Protein AF-A0A1Z8AA87-F1 (afdb_monomer)

Solvent-accessible surface area (backbone atoms only — not comparable to full-atom values): 10297 Å² total; per-residue (Å²): 115,79,70,54,50,63,34,43,52,52,37,34,76,66,75,47,87,74,78,89,83,77,76,71,64,59,76,40,44,60,65,60,52,25,52,56,54,52,72,72,50,79,94,68,73,66,47,66,42,79,14,58,30,70,43,20,52,38,43,55,57,37,44,67,75,42,58,75,90,31,51,39,39,3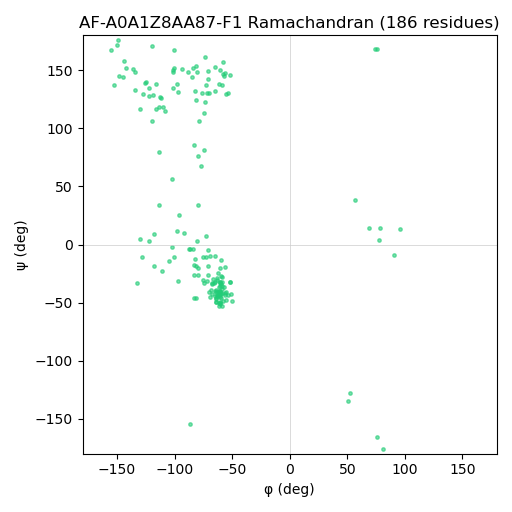5,36,26,36,40,10,43,33,31,18,30,62,39,43,71,55,45,70,77,73,56,95,80,64,21,50,28,53,63,67,25,49,77,49,94,38,68,88,48,86,97,55,55,43,34,14,34,16,26,48,39,38,56,77,78,37,45,79,73,39,68,57,73,77,59,19,10,60,68,36,34,36,67,25,13,30,47,66,39,51,78,84,23,51,48,74,45,85,32,32,61,96,51,39,57,70,35,68,65,54,40,52,42,48,43,42,25,68,74,72,75,30,70,72,133

Structure (mmCIF, N/CA/C/O backbone):
data_AF-A0A1Z8AA87-F1
#
_entry.id   AF-A0A1Z8AA87-F1
#
loop_
_atom_site.group_PDB
_atom_site.id
_atom_site.type_symbol
_atom_site.label_atom_id
_atom_site.label_alt_id
_atom_site.label_comp_id
_atom_site.label_asym_id
_atom_site.label_entity_id
_atom_site.label_seq_id
_atom_site.pdbx_PDB_ins_code
_atom_site.Cartn_x
_atom_site.Cartn_y
_atom_site.Cartn_z
_atom_site.occupancy
_atom_site.B_iso_or_equiv
_atom_site.auth_seq_id
_atom_site.auth_comp_id
_atom_site.auth_asym_id
_atom_site.auth_atom_id
_atom_site.pdbx_PDB_model_num
ATOM 1 N N . MET A 1 1 ? -7.150 11.762 -8.153 1.00 54.28 1 MET A N 1
ATOM 2 C CA . MET A 1 1 ? -8.559 11.389 -7.874 1.00 54.28 1 MET A CA 1
ATOM 3 C C . MET A 1 1 ? -9.239 10.287 -8.721 1.00 54.28 1 MET A C 1
ATOM 5 O O . MET A 1 1 ? -9.889 9.448 -8.108 1.00 54.28 1 MET A O 1
ATOM 9 N N . MET A 1 2 ? -9.217 10.243 -10.071 1.00 68.44 2 MET A N 1
ATOM 10 C CA . MET A 1 2 ? -10.068 9.276 -10.828 1.00 68.44 2 MET A CA 1
ATOM 11 C C . MET A 1 2 ? -9.689 7.790 -10.668 1.00 68.44 2 MET A C 1
ATOM 13 O O . MET A 1 2 ? -10.580 6.942 -10.668 1.00 68.44 2 MET A O 1
ATOM 17 N N . SER A 1 3 ? -8.403 7.468 -10.503 1.00 82.06 3 SER A N 1
ATOM 18 C CA . SER A 1 3 ? -7.899 6.085 -10.528 1.00 82.06 3 SER A CA 1
ATOM 19 C C . SER A 1 3 ? -8.485 5.200 -9.421 1.00 82.06 3 SER A C 1
ATOM 21 O O . SER A 1 3 ? -8.920 4.086 -9.689 1.00 82.06 3 SER A O 1
ATOM 23 N N . MET A 1 4 ? -8.580 5.705 -8.189 1.00 93.75 4 MET A N 1
ATOM 24 C CA . MET A 1 4 ? -9.015 4.922 -7.021 1.00 93.75 4 MET A CA 1
ATOM 25 C C . MET A 1 4 ? -10.541 4.824 -6.860 1.00 93.75 4 MET A C 1
ATOM 27 O O . MET A 1 4 ? -11.019 4.131 -5.963 1.00 93.75 4 MET A O 1
ATOM 31 N N . ARG A 1 5 ? -11.338 5.492 -7.710 1.00 94.56 5 ARG A N 1
ATOM 32 C CA . ARG A 1 5 ? -12.805 5.567 -7.547 1.00 94.56 5 ARG A CA 1
ATOM 33 C C . ARG A 1 5 ? -13.482 4.201 -7.588 1.00 94.56 5 ARG A C 1
ATOM 35 O O . ARG A 1 5 ? -14.364 3.934 -6.775 1.00 94.56 5 ARG A O 1
ATOM 42 N N . ARG A 1 6 ? -13.066 3.334 -8.517 1.00 96.00 6 ARG A N 1
ATOM 43 C CA . ARG A 1 6 ? -13.634 1.985 -8.644 1.00 96.00 6 ARG A CA 1
ATOM 44 C C . ARG A 1 6 ? -13.350 1.155 -7.395 1.00 96.00 6 ARG A C 1
ATOM 46 O O . ARG A 1 6 ? -14.279 0.584 -6.840 1.00 96.00 6 ARG A O 1
ATOM 53 N N . LEU A 1 7 ? -12.098 1.132 -6.943 1.00 97.38 7 LEU A N 1
ATOM 54 C CA . LEU A 1 7 ? -11.701 0.431 -5.723 1.00 97.38 7 LEU A CA 1
ATOM 55 C C . LEU A 1 7 ? -12.452 0.963 -4.496 1.00 97.38 7 LEU A C 1
ATOM 57 O O . LEU A 1 7 ? -13.008 0.174 -3.742 1.00 97.38 7 LEU A O 1
ATOM 61 N N . SER A 1 8 ? -12.542 2.288 -4.344 1.00 97.44 8 SER A N 1
ATOM 62 C CA . SER A 1 8 ? -13.279 2.932 -3.249 1.00 97.44 8 SER A CA 1
ATOM 63 C C . SER A 1 8 ? -14.745 2.490 -3.197 1.00 97.44 8 SER A C 1
ATOM 65 O O . SER A 1 8 ? -15.230 2.115 -2.134 1.00 97.44 8 SER A O 1
ATOM 67 N N . LYS A 1 9 ? -15.431 2.411 -4.346 1.00 97.62 9 LYS A N 1
ATOM 68 C CA . LYS A 1 9 ? -16.804 1.887 -4.404 1.00 97.62 9 LYS A CA 1
ATOM 69 C C . LYS A 1 9 ? -16.912 0.473 -3.812 1.00 97.62 9 LYS A C 1
ATOM 71 O O . LYS A 1 9 ? -17.779 0.232 -2.981 1.00 97.62 9 LYS A O 1
ATOM 76 N N . TYR A 1 10 ? -16.022 -0.444 -4.189 1.00 98.12 10 TYR A N 1
ATOM 77 C CA . TYR A 1 10 ? -16.055 -1.819 -3.673 1.00 98.12 10 TYR A CA 1
ATOM 78 C C . TYR A 1 10 ? -15.626 -1.930 -2.210 1.00 98.12 10 TYR A C 1
ATOM 80 O O . TYR A 1 10 ? -16.144 -2.769 -1.479 1.00 98.12 10 TYR A O 1
ATOM 88 N N . VAL A 1 11 ? -14.720 -1.065 -1.754 1.00 98.06 11 VAL A N 1
ATOM 89 C CA . VAL A 1 11 ? -14.387 -0.946 -0.329 1.00 98.06 11 VAL A CA 1
ATOM 90 C C . VAL A 1 11 ? -15.616 -0.500 0.472 1.00 98.06 11 VAL A C 1
ATOM 92 O O . VAL A 1 11 ? -15.883 -1.071 1.528 1.00 98.06 11 VAL A O 1
ATOM 95 N N . ALA A 1 12 ? -16.410 0.442 -0.050 1.00 98.25 12 ALA A N 1
ATOM 96 C CA . ALA A 1 12 ? -17.668 0.854 0.573 1.00 98.25 12 ALA A CA 1
ATOM 97 C C . ALA A 1 12 ? -18.703 -0.285 0.616 1.00 98.25 12 ALA A C 1
ATOM 99 O O . ALA A 1 12 ? -19.259 -0.57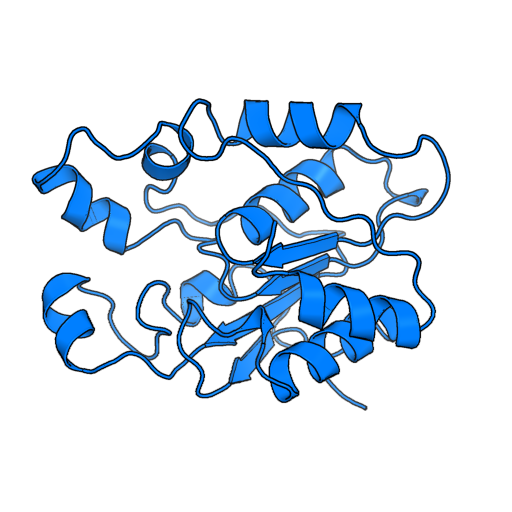6 1.672 1.00 98.25 12 ALA A O 1
ATOM 100 N N . GLU A 1 13 ? -18.902 -0.997 -0.499 1.00 97.94 13 GLU A N 1
ATOM 101 C CA . GLU A 1 13 ? -19.753 -2.202 -0.558 1.00 97.94 13 GLU A CA 1
ATOM 102 C C . GLU A 1 13 ? -19.258 -3.315 0.386 1.00 97.94 13 GLU A C 1
ATOM 104 O O . GLU A 1 13 ? -20.038 -4.124 0.885 1.00 97.94 13 GLU A O 1
ATOM 109 N N . GLY A 1 14 ? -17.956 -3.332 0.681 1.00 96.69 14 GLY A N 1
ATOM 110 C CA . GLY A 1 14 ? -17.328 -4.201 1.667 1.00 96.69 14 GLY A CA 1
ATOM 111 C C . GLY A 1 14 ? -17.642 -3.857 3.128 1.00 96.69 14 GLY A C 1
ATOM 112 O O . GLY A 1 14 ? -17.227 -4.619 3.999 1.00 96.69 14 GLY A O 1
ATOM 113 N N . GLY A 1 15 ? -18.365 -2.769 3.409 1.00 97.31 15 GLY A N 1
ATOM 114 C CA . GLY A 1 15 ? -18.750 -2.347 4.761 1.00 97.31 15 GLY A CA 1
ATOM 115 C C . GLY A 1 15 ? -17.821 -1.309 5.400 1.00 97.31 15 GLY A C 1
ATOM 116 O O . GLY A 1 15 ? -17.905 -1.080 6.604 1.00 97.31 15 GLY A O 1
ATOM 117 N N . PHE A 1 16 ? -16.935 -0.683 4.622 1.00 97.56 16 PHE A N 1
ATOM 118 C CA . PHE A 1 16 ? -16.069 0.404 5.089 1.00 97.56 16 PHE A CA 1
ATOM 119 C C . PHE A 1 16 ? -16.612 1.778 4.668 1.00 97.56 16 PHE A C 1
ATOM 121 O O . PHE A 1 16 ? -17.477 1.881 3.804 1.00 97.56 16 PHE A O 1
ATOM 128 N N . ASN A 1 17 ? -16.070 2.854 5.245 1.00 96.31 17 ASN A N 1
ATOM 129 C CA . ASN A 1 17 ? -16.378 4.234 4.853 1.00 96.31 17 ASN A CA 1
ATOM 130 C C . ASN A 1 17 ? -15.136 4.903 4.228 1.00 96.31 17 ASN A C 1
ATOM 132 O O . ASN A 1 17 ? -14.395 5.592 4.935 1.00 96.31 17 ASN A O 1
ATOM 136 N N . PRO A 1 18 ? -14.824 4.633 2.946 1.00 95.94 18 PRO A N 1
ATOM 137 C CA . PRO A 1 18 ? -13.587 5.096 2.332 1.00 95.94 18 PRO A CA 1
ATOM 138 C C . PRO A 1 18 ? -13.605 6.603 2.068 1.00 95.94 18 PRO A C 1
ATOM 140 O O . PRO A 1 18 ? -14.560 7.149 1.519 1.00 95.94 18 PRO A O 1
ATOM 143 N N . VAL A 1 19 ? -12.484 7.256 2.368 1.00 94.50 19 VAL A N 1
ATOM 144 C CA . VAL A 1 19 ? -12.206 8.644 1.981 1.00 94.50 19 VAL A CA 1
ATOM 145 C C . VAL A 1 19 ? -11.059 8.631 0.979 1.00 94.50 19 VAL A C 1
ATOM 147 O O . VAL A 1 19 ? -10.013 8.036 1.232 1.00 94.50 19 VAL A O 1
ATOM 150 N N . LEU A 1 20 ? -11.259 9.262 -0.178 1.00 94.56 20 LEU A N 1
ATOM 151 C CA . LEU A 1 20 ? -10.201 9.427 -1.171 1.00 94.56 20 LEU A CA 1
ATOM 152 C C . LEU A 1 20 ? -9.326 10.617 -0.783 1.00 94.56 20 LEU A C 1
ATOM 154 O O . LEU A 1 20 ? -9.829 11.729 -0.641 1.00 94.56 20 LEU A O 1
ATOM 158 N N . ILE A 1 21 ? -8.026 10.372 -0.649 1.00 91.12 21 ILE A N 1
ATOM 159 C CA . ILE A 1 21 ? -7.032 11.389 -0.314 1.00 91.12 21 ILE A CA 1
ATOM 160 C C . ILE A 1 21 ? -6.174 11.630 -1.553 1.00 91.12 21 ILE A C 1
ATOM 162 O O . ILE A 1 21 ? -5.516 10.711 -2.040 1.00 91.12 21 ILE A O 1
ATOM 166 N N . ASP A 1 22 ? -6.204 12.859 -2.061 1.00 87.31 22 ASP A N 1
ATOM 167 C CA . ASP A 1 22 ? -5.234 13.335 -3.046 1.00 87.31 22 ASP A CA 1
ATOM 168 C C . ASP A 1 22 ? -4.080 14.033 -2.315 1.00 87.31 22 ASP A C 1
ATOM 170 O O . ASP A 1 22 ? -4.257 14.590 -1.231 1.00 87.31 22 ASP A O 1
ATOM 174 N N . TYR A 1 23 ? -2.895 14.000 -2.915 1.00 82.75 23 TYR A N 1
ATOM 175 C CA . TYR A 1 23 ? -1.696 14.627 -2.374 1.00 82.75 23 TYR A CA 1
ATOM 176 C C . TYR A 1 23 ? -0.784 15.098 -3.525 1.00 82.75 23 TYR A C 1
ATOM 178 O O . TYR A 1 23 ? -0.737 14.438 -4.570 1.00 82.75 23 TYR A O 1
ATOM 186 N N . PRO A 1 24 ? -0.069 16.230 -3.377 1.00 78.44 24 PRO A N 1
ATOM 187 C CA . PRO A 1 24 ? 0.731 16.826 -4.448 1.00 78.44 24 PRO A CA 1
ATOM 188 C C . PRO A 1 24 ? 2.082 16.108 -4.601 1.00 78.44 24 PRO A C 1
ATOM 190 O O . PRO A 1 24 ? 3.132 16.595 -4.191 1.00 78.44 24 PRO A O 1
ATOM 193 N N . SER A 1 25 ? 2.068 14.920 -5.211 1.00 69.69 25 SER A N 1
ATOM 194 C CA . SER A 1 25 ? 3.239 14.031 -5.323 1.00 69.69 25 SER A CA 1
ATOM 195 C C . SER A 1 25 ? 4.452 14.617 -6.061 1.00 69.69 25 SER A C 1
ATOM 197 O O . SER A 1 25 ? 5.519 14.014 -6.034 1.00 69.69 25 SER A O 1
ATOM 199 N N . GLY A 1 26 ? 4.288 15.737 -6.771 1.00 65.81 26 GLY A N 1
ATOM 200 C CA . GLY A 1 26 ? 5.339 16.384 -7.562 1.00 65.81 26 GLY A CA 1
ATOM 201 C C . GLY A 1 26 ? 5.972 17.617 -6.916 1.00 65.81 26 GLY A C 1
ATOM 202 O O . GLY A 1 26 ? 6.871 18.192 -7.517 1.00 65.81 26 GLY A O 1
ATOM 203 N N . GLU A 1 27 ? 5.511 18.039 -5.736 1.00 68.19 27 GLU A N 1
ATOM 204 C CA . GLU A 1 27 ? 5.826 19.376 -5.202 1.00 68.19 27 GLU A CA 1
ATOM 205 C C . GLU A 1 27 ? 6.608 19.348 -3.885 1.00 68.19 27 GLU A C 1
ATOM 207 O O . GLU A 1 27 ? 7.232 20.342 -3.526 1.00 68.19 27 GLU A O 1
ATOM 212 N N . THR A 1 28 ? 6.603 18.225 -3.160 1.00 72.81 28 THR A N 1
ATOM 213 C CA . THR A 1 28 ? 7.227 18.129 -1.830 1.00 72.81 28 THR A CA 1
ATOM 214 C C . THR A 1 28 ? 7.775 16.726 -1.517 1.00 72.81 28 THR A C 1
ATOM 216 O O . THR A 1 28 ? 7.661 15.822 -2.346 1.00 72.81 28 THR A O 1
ATOM 219 N N . THR A 1 29 ? 8.430 16.562 -0.365 1.00 82.31 29 THR A N 1
ATOM 220 C CA . THR A 1 29 ? 9.078 15.322 0.107 1.00 82.31 29 THR A CA 1
ATOM 221 C C . THR A 1 29 ? 8.061 14.282 0.571 1.00 82.31 29 THR A C 1
ATOM 223 O O . THR A 1 29 ? 6.914 14.619 0.876 1.00 82.31 29 THR A O 1
ATOM 226 N N . ILE A 1 30 ? 8.455 13.007 0.667 1.00 82.06 30 ILE A N 1
ATOM 227 C CA . ILE A 1 30 ? 7.529 11.972 1.147 1.00 82.06 30 ILE A CA 1
ATOM 228 C C . ILE A 1 30 ? 7.140 12.222 2.615 1.00 82.06 30 ILE A C 1
ATOM 230 O O . ILE A 1 30 ? 6.000 11.950 2.993 1.00 82.06 30 ILE A O 1
ATOM 234 N N . GLU A 1 31 ? 8.046 12.784 3.416 1.00 85.50 31 GLU A N 1
ATOM 235 C CA . GLU A 1 31 ? 7.776 13.156 4.809 1.00 85.50 31 GLU A CA 1
ATOM 236 C C . GLU A 1 31 ? 6.663 14.209 4.910 1.00 85.50 31 GLU A C 1
ATOM 238 O O . GLU A 1 31 ? 5.643 13.981 5.558 1.00 85.50 31 GLU A O 1
ATOM 243 N N . LEU A 1 32 ? 6.789 15.320 4.179 1.00 87.38 32 LEU A N 1
ATOM 244 C CA . LEU A 1 32 ? 5.798 16.400 4.203 1.00 87.38 32 LEU A CA 1
ATOM 245 C C . LEU A 1 32 ? 4.444 15.958 3.631 1.00 87.38 32 LEU A C 1
ATOM 247 O O . LEU A 1 32 ? 3.391 16.395 4.100 1.00 87.38 32 LEU A O 1
ATOM 251 N N . LEU A 1 33 ? 4.446 15.057 2.642 1.00 90.38 33 LEU A N 1
ATOM 252 C CA . LEU A 1 33 ? 3.217 14.423 2.164 1.00 90.38 33 LEU A CA 1
ATOM 253 C C . LEU A 1 33 ? 2.551 13.592 3.271 1.00 90.38 33 LEU A C 1
ATOM 255 O O . LEU A 1 33 ? 1.335 13.683 3.446 1.00 90.38 33 LEU A O 1
ATOM 259 N N . ALA A 1 34 ? 3.319 12.799 4.023 1.00 92.25 34 ALA A N 1
ATOM 260 C CA . ALA A 1 34 ? 2.791 11.985 5.115 1.00 92.25 34 ALA A CA 1
ATOM 261 C C . ALA A 1 34 ? 2.227 12.855 6.249 1.00 92.25 34 ALA A C 1
ATOM 263 O O . ALA A 1 34 ? 1.109 12.605 6.702 1.00 92.25 34 ALA A O 1
ATOM 264 N N . GLU A 1 35 ? 2.933 13.915 6.648 1.00 92.88 35 GLU A N 1
ATOM 265 C CA . GLU A 1 35 ? 2.456 14.882 7.643 1.00 92.88 35 GLU A CA 1
ATOM 266 C C . GLU A 1 35 ? 1.163 15.575 7.203 1.00 92.88 35 GLU A C 1
ATOM 268 O O . GLU A 1 35 ? 0.198 15.655 7.971 1.00 92.88 35 GLU A O 1
ATOM 273 N N . GLY A 1 36 ? 1.111 16.020 5.944 1.00 92.81 36 GLY A N 1
ATOM 274 C CA . GLY A 1 36 ? -0.076 16.632 5.357 1.00 92.81 36 GLY A CA 1
ATOM 275 C C . GLY A 1 36 ? -1.282 15.696 5.415 1.00 92.81 36 GLY A C 1
ATOM 276 O O . GLY A 1 36 ? -2.340 16.084 5.915 1.00 92.81 36 GLY A O 1
ATOM 277 N N . ILE A 1 37 ? -1.106 14.438 4.996 1.00 93.69 37 ILE A N 1
ATOM 278 C CA . ILE A 1 37 ? -2.151 13.408 5.075 1.00 93.69 37 ILE A CA 1
ATOM 279 C C . ILE A 1 37 ? -2.572 13.183 6.531 1.00 93.69 37 ILE A C 1
ATOM 281 O O . ILE A 1 37 ? -3.766 13.208 6.832 1.00 93.69 37 ILE A O 1
ATOM 285 N N . PHE A 1 38 ? -1.610 12.994 7.436 1.00 95.06 38 PHE A N 1
ATOM 286 C CA . PHE A 1 38 ? -1.856 12.726 8.851 1.00 95.06 38 PHE A CA 1
ATOM 287 C C . PHE A 1 38 ? -2.663 13.843 9.524 1.00 95.06 38 PHE A C 1
ATOM 289 O O . PHE A 1 38 ? -3.597 13.567 10.283 1.00 95.06 38 PHE A O 1
ATOM 296 N N . SER A 1 39 ? -2.351 15.104 9.212 1.00 93.38 39 SER A N 1
ATOM 297 C CA . SER A 1 39 ? -3.023 16.272 9.789 1.00 93.38 39 SER A CA 1
ATOM 298 C C . SER A 1 39 ? -4.532 16.295 9.502 1.00 93.38 39 SER A C 1
ATOM 300 O O . SER A 1 39 ? -5.317 16.688 10.373 1.00 93.38 39 SER A O 1
ATOM 302 N N . GLY A 1 40 ? -4.933 15.798 8.325 1.00 92.12 40 GLY A N 1
ATOM 303 C CA . GLY A 1 40 ? -6.316 15.735 7.853 1.00 92.12 40 GLY A CA 1
ATOM 304 C C . GLY A 1 40 ? -7.092 14.485 8.277 1.00 92.12 40 GLY A C 1
ATOM 305 O O . GLY A 1 40 ? -8.283 14.382 7.978 1.00 92.12 40 GLY A O 1
ATOM 306 N N . LEU A 1 41 ? -6.463 13.526 8.967 1.00 93.94 41 LEU A N 1
ATOM 307 C CA . LEU A 1 41 ? -7.146 12.302 9.385 1.00 93.94 41 LEU A CA 1
ATOM 308 C C . LEU A 1 41 ? -8.171 12.560 10.504 1.00 93.94 41 LEU A C 1
ATOM 310 O O . LEU A 1 41 ? -7.951 13.408 11.380 1.00 93.94 41 LEU A O 1
ATOM 314 N N . PRO A 1 42 ? -9.258 11.762 10.562 1.00 92.81 42 PRO A N 1
ATOM 315 C CA . PRO A 1 42 ? -10.162 11.758 11.706 1.00 92.81 42 PRO A CA 1
ATOM 316 C C . PRO A 1 42 ? -9.397 11.569 13.021 1.00 92.81 42 PRO A C 1
ATOM 318 O O . PRO A 1 42 ? -8.408 10.834 13.078 1.00 92.81 42 PRO A O 1
ATOM 321 N N . LYS A 1 43 ? -9.857 12.197 14.109 1.00 91.25 43 LYS A N 1
ATOM 322 C CA . LYS A 1 43 ? -9.191 12.108 15.425 1.00 91.25 43 LYS A CA 1
ATOM 323 C C . LYS A 1 43 ? -9.527 10.833 16.209 1.00 91.25 43 LYS A C 1
ATOM 325 O O . LYS A 1 43 ? -8.774 10.465 17.104 1.00 91.25 43 LYS A O 1
ATOM 330 N N . GLY A 1 44 ? -10.616 10.145 15.860 1.00 91.94 44 GLY A N 1
ATOM 331 C CA . GLY A 1 44 ? -11.083 8.927 16.529 1.00 91.94 44 GLY A CA 1
ATOM 332 C C . GLY A 1 44 ? -11.148 7.706 15.612 1.00 91.94 44 GLY A C 1
ATOM 333 O O . GLY A 1 44 ? -10.995 7.813 14.395 1.00 91.94 44 GLY A O 1
ATOM 334 N N . GLY A 1 45 ? -11.377 6.540 16.217 1.00 94.25 45 GLY A N 1
ATOM 335 C CA . GLY A 1 45 ? -11.550 5.270 15.509 1.00 94.25 45 GLY A CA 1
ATOM 336 C C . GLY A 1 45 ? -10.255 4.656 14.969 1.00 94.25 45 GLY A C 1
ATOM 337 O O . GLY A 1 45 ? -9.192 5.291 14.950 1.00 94.25 45 GLY A O 1
ATOM 338 N N . LYS A 1 46 ? -10.379 3.395 14.544 1.00 96.44 46 LYS A N 1
ATOM 339 C CA . LYS A 1 46 ? -9.329 2.620 13.877 1.00 96.44 46 LYS A CA 1
ATOM 340 C C . LYS A 1 46 ? -9.307 2.976 12.390 1.00 96.44 46 LYS A C 1
ATOM 342 O O . LYS A 1 46 ? -10.362 3.020 11.761 1.00 96.44 46 LYS A O 1
ATOM 347 N N . LEU A 1 47 ? -8.127 3.255 11.840 1.00 97.81 47 LEU A N 1
ATOM 348 C CA . LEU A 1 47 ? -7.966 3.718 10.461 1.00 97.81 47 LEU A CA 1
ATOM 349 C C . LEU A 1 47 ? -7.269 2.665 9.607 1.00 97.81 47 LEU A C 1
ATOM 351 O O . LEU A 1 47 ? -6.183 2.205 9.946 1.00 97.81 47 LEU A O 1
ATOM 355 N N . HIS A 1 48 ? -7.900 2.310 8.492 1.00 98.38 48 HIS A N 1
ATOM 356 C CA . HIS A 1 48 ? -7.340 1.421 7.480 1.00 98.38 48 HIS A CA 1
ATOM 357 C C . HIS A 1 48 ? -6.831 2.241 6.296 1.00 98.38 48 HIS A C 1
ATOM 359 O O . HIS A 1 48 ? -7.416 3.273 5.964 1.00 98.38 48 HIS A O 1
ATOM 365 N N . PHE A 1 49 ? -5.788 1.756 5.631 1.00 98.25 49 PHE A N 1
ATOM 366 C CA . PHE A 1 49 ? -5.185 2.435 4.493 1.00 98.25 49 PHE A CA 1
ATOM 367 C C . PHE A 1 49 ? -5.109 1.516 3.284 1.00 98.25 49 PHE A C 1
ATOM 369 O O . PHE A 1 49 ? -4.770 0.341 3.395 1.00 98.25 49 PHE A O 1
ATOM 376 N N . VAL A 1 50 ? -5.399 2.074 2.114 1.00 98.44 50 VAL A N 1
ATOM 377 C CA . VAL A 1 50 ? -5.198 1.412 0.827 1.00 98.44 50 VAL A CA 1
ATOM 378 C C . VAL A 1 50 ? -4.443 2.378 -0.066 1.00 98.44 50 VAL A C 1
ATOM 380 O O . VAL A 1 50 ? -4.944 3.461 -0.369 1.00 98.44 50 VAL A O 1
ATOM 383 N N . GLY A 1 51 ? -3.235 2.000 -0.468 1.00 96.75 51 GLY A N 1
ATOM 384 C CA . GLY A 1 51 ? -2.335 2.866 -1.217 1.00 96.75 51 GLY A CA 1
ATOM 385 C C . GLY A 1 51 ? -1.840 2.202 -2.493 1.00 96.75 51 GLY A C 1
ATOM 386 O O . GLY A 1 51 ? -1.332 1.085 -2.456 1.00 96.75 51 GLY A O 1
ATOM 387 N N . HIS A 1 52 ? -1.958 2.904 -3.621 1.00 95.75 52 HIS A N 1
ATOM 388 C CA . HIS A 1 52 ? -1.344 2.505 -4.891 1.00 95.75 52 HIS A CA 1
ATOM 389 C C . HIS A 1 52 ? -0.025 3.249 -5.095 1.00 95.75 52 HIS A C 1
ATOM 391 O O . HIS A 1 52 ? 0.041 4.453 -4.837 1.00 95.75 52 HIS A O 1
ATOM 397 N N . SER A 1 53 ? 1.008 2.554 -5.582 1.00 91.69 53 SER A N 1
ATOM 398 C CA . SER A 1 53 ? 2.312 3.153 -5.891 1.00 91.69 53 SER A CA 1
ATOM 399 C C . SER A 1 53 ? 2.870 3.940 -4.689 1.00 91.69 53 SER A C 1
ATOM 401 O O . SER A 1 53 ? 2.897 3.411 -3.576 1.00 91.69 53 SER A O 1
ATOM 403 N N . LEU A 1 54 ? 3.260 5.210 -4.865 1.00 90.25 54 LEU A N 1
ATOM 404 C CA . LEU A 1 54 ? 3.716 6.096 -3.781 1.00 90.25 54 LEU A CA 1
ATOM 405 C C . LEU A 1 54 ? 2.734 6.169 -2.594 1.00 90.25 54 LEU A C 1
ATOM 407 O O . LEU A 1 54 ? 3.162 6.266 -1.447 1.00 90.25 54 LEU A O 1
ATOM 411 N N . GLY A 1 55 ? 1.426 6.060 -2.838 1.00 92.44 55 GLY A N 1
ATOM 412 C CA . GLY A 1 55 ? 0.415 6.056 -1.778 1.00 92.44 55 GLY A CA 1
ATOM 413 C C . GLY A 1 55 ? 0.554 4.860 -0.834 1.00 92.44 55 GLY A C 1
ATOM 414 O O . GLY A 1 55 ? 0.235 4.962 0.348 1.00 92.44 55 GLY A O 1
ATOM 415 N N . GLY A 1 56 ? 1.072 3.732 -1.330 1.00 94.44 56 GLY A N 1
ATOM 416 C CA . GLY A 1 56 ? 1.399 2.573 -0.504 1.00 94.44 56 GLY A CA 1
ATOM 417 C C . GLY A 1 56 ? 2.565 2.857 0.442 1.00 94.44 56 GLY A C 1
ATOM 418 O O . GLY A 1 56 ? 2.471 2.533 1.624 1.00 94.44 56 GLY A O 1
ATOM 419 N N . VAL A 1 57 ? 3.617 3.530 -0.029 1.00 92.00 57 VAL A N 1
ATOM 420 C CA . VAL A 1 57 ? 4.752 3.949 0.817 1.00 92.00 57 VAL A CA 1
ATOM 421 C C . VAL A 1 57 ? 4.289 4.949 1.883 1.00 92.00 57 VAL A C 1
ATOM 423 O O . VAL A 1 57 ? 4.561 4.774 3.070 1.00 92.00 57 VAL A O 1
ATOM 426 N N . LEU A 1 58 ? 3.497 5.948 1.476 1.00 93.25 58 LEU A N 1
ATOM 427 C CA . LEU A 1 58 ? 2.908 6.941 2.380 1.00 93.25 58 LEU A CA 1
ATOM 428 C C . LEU A 1 58 ? 2.028 6.301 3.459 1.00 93.25 58 LEU A C 1
ATOM 430 O O . LEU A 1 58 ? 2.064 6.730 4.609 1.00 93.25 58 LEU A O 1
ATOM 434 N N . SER A 1 59 ? 1.266 5.256 3.119 1.00 95.75 59 SER A N 1
ATOM 435 C CA . SER A 1 59 ? 0.352 4.614 4.070 1.00 95.75 59 SER A CA 1
ATOM 436 C C . SER A 1 59 ? 1.056 4.028 5.295 1.00 95.75 59 SER A C 1
ATOM 438 O O . SER A 1 59 ? 0.528 4.124 6.401 1.00 95.75 59 SER A O 1
ATOM 440 N N . VAL A 1 60 ? 2.265 3.483 5.123 1.00 95.00 60 VAL A N 1
ATOM 441 C CA . VAL A 1 60 ? 3.066 2.940 6.228 1.00 95.00 60 VAL A CA 1
ATOM 442 C C . VAL A 1 60 ? 3.558 4.066 7.135 1.00 95.00 60 VAL A C 1
ATOM 444 O O . VAL A 1 60 ? 3.410 3.970 8.353 1.00 95.00 60 VAL A O 1
ATOM 447 N N . ARG A 1 61 ? 4.073 5.160 6.558 1.00 93.31 61 ARG A N 1
ATOM 448 C CA . ARG A 1 61 ? 4.535 6.332 7.324 1.00 93.31 61 ARG A CA 1
ATOM 449 C C . ARG A 1 61 ? 3.401 6.947 8.136 1.00 93.31 61 ARG A C 1
ATOM 451 O O . ARG A 1 61 ? 3.509 7.075 9.352 1.00 93.31 61 ARG A O 1
ATOM 458 N N . VAL A 1 62 ? 2.268 7.206 7.489 1.00 95.56 62 VAL A N 1
ATOM 459 C CA . VAL A 1 62 ? 1.075 7.760 8.142 1.00 95.56 62 VAL A CA 1
ATOM 460 C C . VAL A 1 62 ? 0.557 6.831 9.245 1.00 95.56 62 VAL A C 1
ATOM 462 O O . VAL A 1 62 ? 0.188 7.298 10.322 1.00 95.56 62 VAL A O 1
ATOM 465 N N . ALA A 1 63 ? 0.554 5.513 9.025 1.00 96.25 63 ALA A N 1
ATOM 466 C CA . ALA A 1 63 ? 0.129 4.560 10.045 1.00 96.25 63 ALA A CA 1
ATOM 467 C C . ALA A 1 63 ? 1.052 4.565 11.275 1.00 96.25 63 ALA A C 1
ATOM 469 O O . ALA A 1 63 ? 0.553 4.520 12.399 1.00 96.25 63 ALA A O 1
ATOM 470 N N . LYS A 1 64 ? 2.373 4.682 11.093 1.00 94.81 64 LYS A N 1
ATOM 471 C CA . LYS A 1 64 ? 3.336 4.780 12.205 1.00 94.81 64 LYS A CA 1
ATOM 472 C C . LYS A 1 64 ? 3.137 6.036 13.058 1.00 94.81 64 LYS A C 1
ATOM 474 O O . LYS A 1 64 ? 3.356 5.979 14.264 1.00 94.81 64 LYS A O 1
ATOM 479 N N . MET A 1 65 ? 2.653 7.131 12.473 1.00 94.75 65 MET A N 1
ATOM 480 C CA . MET A 1 65 ? 2.317 8.357 13.212 1.00 94.75 65 MET A CA 1
ATOM 481 C C . MET A 1 65 ? 1.062 8.207 14.092 1.00 94.75 65 MET A C 1
ATOM 483 O O . MET A 1 65 ? 0.841 9.005 15.004 1.00 94.75 65 MET A O 1
ATOM 487 N N . LEU A 1 66 ? 0.214 7.201 13.841 1.00 95.69 66 LEU A N 1
ATOM 488 C CA . LEU A 1 66 ? -0.953 6.921 14.679 1.00 95.69 66 LEU A CA 1
ATOM 489 C C . LEU A 1 66 ? -0.559 6.137 15.942 1.00 95.69 66 LEU A C 1
ATOM 491 O O . LEU A 1 66 ? 0.314 5.26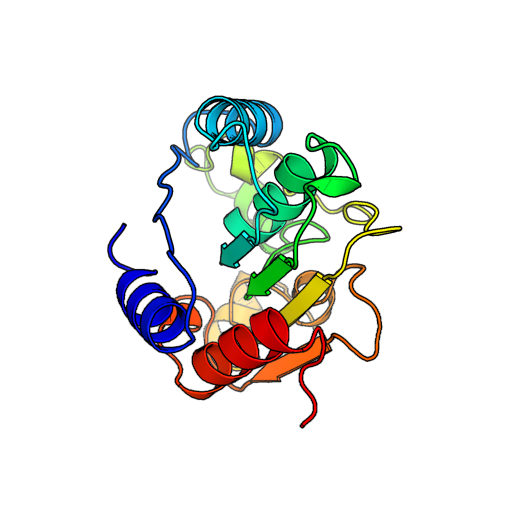9 15.868 1.00 95.69 66 LEU A O 1
ATOM 495 N N . PRO A 1 67 ? -1.267 6.342 17.071 1.00 95.31 67 PRO A N 1
ATOM 496 C CA . PRO A 1 67 ? -1.198 5.433 18.214 1.00 95.31 67 PRO A CA 1
ATOM 497 C C . PRO A 1 67 ? -1.585 4.005 17.812 1.00 95.31 67 PRO A C 1
ATOM 499 O O . PRO A 1 67 ? -2.524 3.831 17.032 1.00 95.31 67 PRO A O 1
ATOM 502 N N . ASP A 1 68 ? -0.950 2.990 18.404 1.00 95.38 68 ASP A N 1
ATOM 503 C CA . ASP A 1 68 ? -1.172 1.569 18.075 1.00 95.38 68 ASP A CA 1
ATOM 504 C C . ASP A 1 68 ? -2.655 1.171 18.095 1.00 95.38 68 ASP A C 1
ATOM 506 O O . ASP A 1 68 ? -3.149 0.535 17.165 1.00 95.38 68 ASP A O 1
ATOM 510 N N . ALA A 1 69 ? -3.408 1.639 19.096 1.00 95.94 69 ALA A N 1
ATOM 511 C CA . ALA A 1 69 ? -4.844 1.373 19.228 1.00 95.94 69 ALA A CA 1
ATOM 512 C C . ALA A 1 69 ? -5.689 1.884 18.040 1.00 95.94 69 ALA A C 1
ATOM 514 O O . ALA A 1 69 ? -6.816 1.432 17.833 1.00 95.94 69 ALA A O 1
ATOM 515 N N . ARG A 1 70 ? -5.159 2.830 17.255 1.00 96.50 70 ARG A N 1
ATOM 516 C CA . ARG A 1 70 ? -5.812 3.408 16.073 1.00 96.50 70 ARG A CA 1
ATOM 517 C C . ARG A 1 70 ? -5.319 2.818 14.754 1.00 96.50 70 ARG A C 1
ATOM 519 O O . ARG A 1 70 ? -5.946 3.079 13.726 1.00 96.50 70 ARG A O 1
ATOM 526 N N . ARG A 1 71 ? -4.240 2.032 14.752 1.00 96.88 71 ARG A N 1
ATOM 527 C CA . ARG A 1 71 ? -3.689 1.428 13.533 1.00 96.88 71 ARG A CA 1
ATOM 528 C C . ARG A 1 71 ? -4.577 0.279 13.068 1.00 96.88 71 ARG A C 1
ATOM 530 O O . ARG A 1 71 ? -4.730 -0.726 13.757 1.00 96.88 71 ARG A O 1
ATOM 537 N N . GLY A 1 72 ? -5.220 0.464 11.921 1.00 97.75 72 GLY A N 1
ATOM 538 C CA . GLY A 1 72 ? -5.948 -0.569 11.192 1.00 97.75 72 GLY A CA 1
ATOM 539 C C . GLY A 1 72 ? -5.046 -1.355 10.253 1.00 97.75 72 GLY A C 1
ATOM 540 O O . GLY A 1 72 ? -3.840 -1.462 10.455 1.00 97.75 72 GLY A O 1
ATOM 541 N N . ARG A 1 73 ? -5.675 -1.906 9.218 1.00 98.44 73 ARG A N 1
ATOM 542 C CA . ARG A 1 73 ? -5.008 -2.695 8.179 1.00 98.44 73 ARG A CA 1
ATOM 543 C C . ARG A 1 73 ? -4.504 -1.811 7.055 1.00 98.44 73 ARG A C 1
ATOM 545 O O . ARG A 1 73 ? -5.149 -0.815 6.726 1.00 98.44 73 ARG A O 1
ATOM 552 N N . ILE A 1 74 ? -3.403 -2.215 6.444 1.00 98.62 74 ILE A N 1
ATOM 553 C CA . ILE A 1 74 ? -2.777 -1.522 5.324 1.00 98.62 74 ILE A CA 1
ATOM 554 C C . ILE A 1 74 ? -2.763 -2.462 4.122 1.00 98.62 74 ILE A C 1
ATOM 556 O O . ILE A 1 74 ? -2.289 -3.587 4.226 1.00 98.62 74 ILE A O 1
ATOM 560 N N . VAL A 1 75 ? -3.253 -1.999 2.974 1.00 98.75 75 VAL A N 1
ATOM 561 C CA . VAL A 1 75 ? -3.102 -2.699 1.695 1.00 98.75 75 VAL A CA 1
ATOM 562 C C . VAL A 1 75 ? -2.266 -1.846 0.753 1.00 98.75 75 VAL A C 1
ATOM 564 O O . VAL A 1 75 ? -2.670 -0.750 0.360 1.00 98.75 75 VAL A O 1
ATOM 567 N N . GLN A 1 76 ? -1.103 -2.362 0.374 1.00 98.50 76 GLN A N 1
ATOM 568 C CA . GLN A 1 76 ? -0.229 -1.757 -0.622 1.00 98.50 76 GLN A CA 1
ATOM 569 C C . GLN A 1 76 ? -0.453 -2.412 -1.986 1.00 98.50 76 GLN A C 1
ATOM 571 O O . GLN A 1 76 ? -0.446 -3.635 -2.106 1.00 98.50 76 GLN A O 1
ATOM 576 N N . ILE A 1 77 ? -0.636 -1.601 -3.027 1.00 98.38 77 ILE A N 1
ATOM 577 C CA . ILE A 1 77 ? -0.870 -2.054 -4.402 1.00 98.38 77 ILE A CA 1
ATOM 578 C C . ILE A 1 77 ? 0.257 -1.507 -5.278 1.00 98.38 77 ILE A C 1
ATOM 580 O O . ILE A 1 77 ? 0.289 -0.310 -5.567 1.00 98.38 77 ILE A O 1
ATOM 584 N N . GLY A 1 78 ? 1.191 -2.368 -5.686 1.00 95.44 78 GLY A N 1
ATOM 585 C CA . GLY A 1 78 ? 2.338 -1.985 -6.519 1.00 95.44 78 GLY A CA 1
ATOM 586 C C . GLY A 1 78 ? 3.191 -0.873 -5.898 1.00 95.44 78 GLY A C 1
ATOM 587 O O . GLY A 1 78 ? 3.593 0.050 -6.599 1.00 95.44 78 GLY A O 1
ATOM 588 N N . ALA A 1 79 ? 3.388 -0.884 -4.577 1.00 94.38 79 ALA A N 1
ATOM 589 C CA . ALA A 1 79 ? 4.154 0.153 -3.886 1.00 94.38 79 ALA A CA 1
ATOM 590 C C . ALA A 1 79 ? 5.665 -0.048 -4.102 1.00 94.38 79 ALA A C 1
ATOM 592 O O . ALA A 1 79 ? 6.144 -1.152 -3.877 1.00 94.38 79 ALA A O 1
ATOM 593 N N . PRO A 1 80 ? 6.442 0.975 -4.496 1.00 91.81 80 PRO A N 1
ATOM 594 C CA . PRO A 1 80 ? 7.892 0.852 -4.650 1.00 91.81 80 PRO A CA 1
ATOM 595 C C . PRO A 1 80 ? 8.589 0.884 -3.277 1.00 91.81 80 PRO A C 1
ATOM 597 O O . PRO A 1 80 ? 9.237 1.868 -2.925 1.00 91.81 80 PRO A O 1
ATOM 600 N N . ASN A 1 81 ? 8.392 -0.151 -2.450 1.00 90.50 81 ASN A N 1
ATOM 601 C CA . ASN A 1 81 ? 8.833 -0.134 -1.054 1.00 90.50 81 ASN A CA 1
ATOM 602 C C . ASN A 1 81 ? 10.352 -0.122 -0.907 1.00 90.50 81 ASN A C 1
ATOM 604 O O . ASN A 1 81 ? 10.838 0.428 0.069 1.00 90.50 81 ASN A O 1
ATOM 608 N N . PHE A 1 82 ? 11.102 -0.704 -1.840 1.00 86.75 82 PHE A N 1
ATOM 609 C CA . PHE A 1 82 ? 12.570 -0.701 -1.809 1.00 86.75 82 PHE A CA 1
ATOM 610 C C . PHE A 1 82 ? 13.169 0.421 -2.656 1.00 86.75 82 PHE A C 1
ATOM 612 O O . PHE A 1 82 ? 14.299 0.322 -3.129 1.00 86.75 82 PHE A O 1
ATOM 619 N N . GLY A 1 83 ? 12.399 1.490 -2.851 1.00 71.56 83 GLY A N 1
ATOM 620 C CA . GLY A 1 83 ? 12.671 2.505 -3.850 1.00 71.56 83 GLY A CA 1
ATOM 621 C C . GLY A 1 83 ? 12.202 2.070 -5.236 1.00 71.56 83 GLY A C 1
ATOM 622 O O . GLY A 1 83 ? 11.551 1.039 -5.432 1.00 71.56 83 GLY A O 1
ATOM 623 N N . SER A 1 84 ? 12.507 2.918 -6.205 1.00 64.69 84 SER A N 1
ATOM 624 C CA . SER A 1 84 ? 12.151 2.759 -7.603 1.00 64.69 84 SER A CA 1
ATOM 625 C C . SER A 1 84 ? 13.407 2.420 -8.393 1.00 64.69 84 SER A C 1
ATOM 627 O O . SER A 1 84 ? 14.303 3.252 -8.548 1.00 64.69 84 SER A O 1
ATOM 629 N N . GLU A 1 85 ? 13.457 1.215 -8.957 1.00 60.62 85 GLU A N 1
ATOM 630 C CA . GLU A 1 85 ? 14.498 0.829 -9.913 1.00 60.62 85 GLU A CA 1
ATOM 631 C C . GLU A 1 85 ? 14.492 1.775 -11.135 1.00 60.62 85 GLU A C 1
ATOM 633 O O . GLU A 1 85 ? 15.533 2.080 -11.716 1.00 60.62 85 GLU A O 1
ATOM 638 N N . ILE A 1 86 ? 13.322 2.346 -11.461 1.00 54.78 86 ILE A N 1
ATOM 639 C CA . ILE A 1 86 ? 13.160 3.387 -12.482 1.00 54.78 86 ILE A CA 1
ATOM 640 C C . ILE A 1 86 ? 13.807 4.709 -12.061 1.00 54.78 86 ILE A C 1
ATOM 642 O O . ILE A 1 86 ? 14.421 5.362 -12.903 1.00 54.78 86 ILE A O 1
ATOM 646 N N . ALA A 1 87 ? 13.717 5.120 -10.792 1.00 56.38 87 ALA A N 1
ATOM 647 C CA . ALA A 1 87 ? 14.339 6.366 -10.332 1.00 56.38 87 ALA A CA 1
ATOM 648 C C . ALA A 1 87 ? 15.865 6.335 -10.521 1.00 56.38 87 ALA A C 1
ATOM 650 O O . ALA A 1 87 ? 16.454 7.351 -10.887 1.00 56.38 87 ALA A O 1
ATOM 651 N N . GLN A 1 88 ? 16.482 5.153 -10.402 1.00 51.66 88 GLN A N 1
ATOM 652 C CA . GLN A 1 88 ? 17.90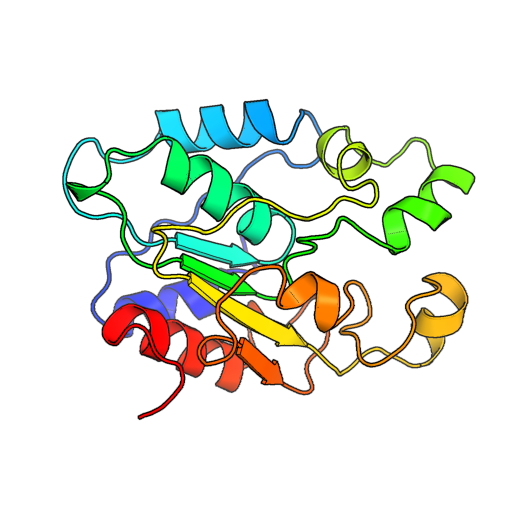6 4.946 -10.677 1.00 51.66 88 GLN A CA 1
ATOM 653 C C . GLN A 1 88 ? 18.299 5.269 -12.131 1.00 51.66 88 GLN A C 1
ATOM 655 O O . GLN A 1 88 ? 19.401 5.757 -12.372 1.00 51.66 88 GLN A O 1
ATOM 660 N N . ARG A 1 89 ? 17.407 5.034 -13.107 1.00 49.53 89 ARG A N 1
ATOM 661 C CA . ARG A 1 89 ? 17.672 5.288 -14.537 1.00 49.53 89 ARG A CA 1
ATOM 662 C C . ARG A 1 89 ? 17.134 6.626 -15.040 1.00 49.53 89 ARG A C 1
ATOM 664 O O . ARG A 1 89 ? 17.749 7.229 -15.915 1.00 49.53 89 ARG A O 1
ATOM 671 N N . VAL A 1 90 ? 16.026 7.125 -14.492 1.00 48.84 90 VAL A N 1
ATOM 672 C CA . VAL A 1 90 ? 15.443 8.415 -14.907 1.00 48.84 90 VAL A CA 1
ATOM 673 C C . VAL A 1 90 ? 16.179 9.607 -14.281 1.00 48.84 90 VAL A C 1
ATOM 675 O O . VAL A 1 90 ? 16.184 10.683 -14.874 1.00 48.84 90 VAL A O 1
ATOM 678 N N . ALA A 1 91 ? 16.924 9.413 -13.184 1.00 47.50 91 ALA A N 1
ATOM 679 C CA . ALA A 1 91 ? 17.881 10.408 -12.683 1.00 47.50 91 ALA A CA 1
ATOM 680 C C . ALA A 1 91 ? 18.947 10.815 -13.728 1.00 47.50 91 ALA A C 1
ATOM 682 O O . ALA A 1 91 ? 19.553 11.876 -13.609 1.00 47.50 91 ALA A O 1
ATOM 683 N N . ILE A 1 92 ? 19.150 10.002 -14.773 1.00 39.25 92 ILE A N 1
ATOM 684 C CA . ILE A 1 92 ? 20.071 10.285 -15.881 1.00 39.25 92 ILE A CA 1
ATOM 685 C C . ILE A 1 92 ? 19.415 11.194 -16.947 1.00 39.25 92 ILE A C 1
ATOM 687 O O . ILE A 1 92 ? 20.131 11.811 -17.732 1.00 39.25 92 ILE A O 1
ATOM 691 N N . PHE A 1 93 ? 18.078 11.329 -16.976 1.00 33.69 93 PHE A N 1
ATOM 692 C CA . PHE A 1 93 ? 17.364 11.927 -18.115 1.00 33.69 93 PHE A CA 1
ATOM 693 C C . PHE A 1 93 ? 16.370 13.060 -17.832 1.00 33.69 93 PHE A C 1
ATOM 695 O O . PHE A 1 93 ? 15.980 13.692 -18.811 1.00 33.69 93 PHE A O 1
ATOM 702 N N . ASP A 1 94 ? 15.963 13.389 -16.594 1.00 36.88 94 ASP A N 1
ATOM 703 C CA . ASP A 1 94 ? 14.989 14.487 -16.457 1.00 36.88 94 ASP A CA 1
ATOM 704 C C . ASP A 1 94 ? 14.985 15.291 -15.143 1.00 36.88 94 ASP A C 1
ATOM 706 O O . ASP A 1 94 ? 14.994 14.743 -14.042 1.00 36.88 94 ASP A O 1
ATOM 710 N N . LYS A 1 95 ? 14.868 16.623 -15.281 1.00 41.16 95 LYS A N 1
ATOM 711 C CA . LYS A 1 95 ? 14.601 17.595 -14.197 1.00 41.16 95 LYS A CA 1
ATOM 712 C C . LYS A 1 95 ? 13.105 17.658 -13.819 1.00 41.16 95 LYS A C 1
ATOM 714 O O . LYS A 1 95 ? 12.730 18.472 -12.981 1.00 41.16 95 LYS A O 1
ATOM 719 N N . LEU A 1 96 ? 12.252 16.827 -14.433 1.00 46.25 96 LEU A N 1
ATOM 720 C CA . LEU A 1 96 ? 10.798 16.749 -14.198 1.00 46.25 96 LEU A CA 1
ATOM 721 C C . LEU A 1 96 ? 10.371 15.824 -13.039 1.00 46.25 96 LEU A C 1
ATOM 723 O O . LEU A 1 96 ? 9.180 15.725 -12.737 1.00 46.25 96 LEU A O 1
ATOM 727 N N . ILE A 1 97 ? 11.305 15.119 -12.401 1.00 53.34 97 ILE A N 1
ATOM 728 C CA . ILE A 1 97 ? 11.012 14.238 -11.266 1.00 53.34 97 ILE A CA 1
ATOM 729 C C . ILE A 1 97 ? 10.849 15.099 -10.009 1.00 53.34 97 ILE A C 1
ATOM 731 O O . ILE A 1 97 ? 11.823 15.617 -9.469 1.00 53.34 97 ILE A O 1
ATOM 735 N N . GLY A 1 98 ? 9.606 15.266 -9.553 1.00 56.25 98 GLY A N 1
ATOM 736 C CA . GLY A 1 98 ? 9.309 15.974 -8.307 1.00 56.25 98 GLY A CA 1
ATOM 737 C C . GLY A 1 98 ? 10.012 15.352 -7.084 1.00 56.25 98 GLY A C 1
ATOM 738 O O . GLY A 1 98 ? 10.342 14.162 -7.103 1.00 56.25 98 GLY A O 1
ATOM 739 N N . PRO A 1 99 ? 10.228 16.124 -6.005 1.00 59.31 99 PRO A N 1
ATOM 740 C CA . PRO A 1 99 ? 11.090 15.755 -4.876 1.00 59.31 99 PRO A CA 1
ATOM 741 C C . PRO A 1 99 ? 10.740 14.415 -4.209 1.00 59.31 99 PRO A C 1
ATOM 743 O O . PRO A 1 99 ? 11.643 13.623 -3.957 1.00 59.31 99 PRO A O 1
ATOM 746 N N . ALA A 1 100 ? 9.459 14.077 -4.016 1.00 58.62 100 ALA A N 1
ATOM 747 C CA . ALA A 1 100 ? 9.071 12.772 -3.464 1.00 58.62 100 ALA A CA 1
ATOM 748 C C . ALA A 1 100 ? 9.518 11.580 -4.326 1.00 58.62 100 ALA A C 1
ATOM 750 O O . ALA A 1 100 ? 9.804 10.505 -3.807 1.00 58.62 100 ALA A O 1
ATOM 751 N N . LEU A 1 101 ? 9.566 11.747 -5.648 1.00 63.91 101 LEU A N 1
ATOM 752 C CA . LEU A 1 101 ? 9.975 10.684 -6.561 1.00 63.91 101 LEU A CA 1
ATOM 753 C C . LEU A 1 101 ? 11.511 10.557 -6.611 1.00 63.91 101 LEU A C 1
ATOM 755 O O . LEU A 1 101 ? 12.018 9.460 -6.834 1.00 63.91 101 LEU A O 1
ATOM 759 N N . ALA A 1 102 ? 12.237 11.647 -6.330 1.00 60.88 102 ALA A N 1
ATOM 760 C CA . ALA A 1 102 ? 13.691 11.646 -6.152 1.00 60.88 102 ALA A CA 1
ATOM 761 C C . ALA A 1 102 ? 14.131 10.955 -4.846 1.00 60.88 102 ALA A C 1
ATOM 763 O O . ALA A 1 102 ? 15.226 10.406 -4.787 1.00 60.88 102 ALA A O 1
ATOM 764 N N . GLU A 1 103 ? 13.272 10.923 -3.823 1.00 63.41 103 GLU A N 1
ATOM 765 C CA . GLU A 1 103 ? 13.516 10.196 -2.566 1.00 63.41 103 GLU A CA 1
ATOM 766 C C . GLU A 1 103 ? 13.341 8.675 -2.687 1.00 63.41 103 GLU A C 1
ATOM 768 O O . GLU A 1 103 ? 13.751 7.940 -1.792 1.00 63.41 103 GLU A O 1
ATOM 773 N N . LEU A 1 104 ? 12.797 8.169 -3.800 1.00 64.81 104 LEU A N 1
ATOM 774 C CA . LEU A 1 104 ? 12.665 6.729 -4.061 1.00 64.81 104 LEU A CA 1
ATOM 775 C C . LEU A 1 104 ? 13.975 6.094 -4.557 1.00 64.81 104 LEU A C 1
ATOM 777 O O . LEU A 1 104 ? 13.951 5.169 -5.371 1.00 64.81 104 LEU A O 1
ATOM 781 N N . VAL A 1 105 ? 15.124 6.575 -4.085 1.00 68.44 105 VAL A N 1
ATOM 782 C CA . VAL A 1 105 ? 16.404 5.879 -4.273 1.00 68.44 105 VAL A CA 1
ATOM 783 C C . V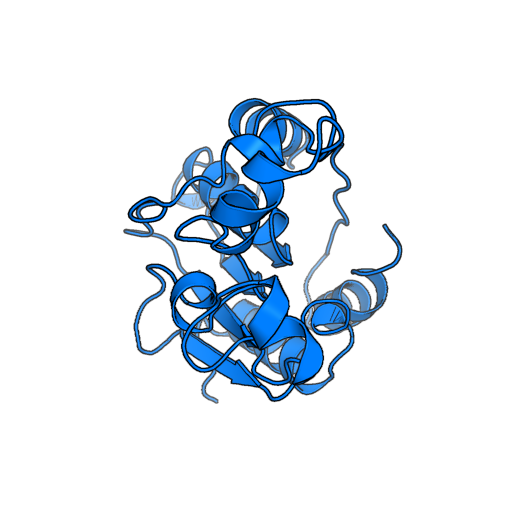AL A 1 105 ? 16.349 4.496 -3.613 1.00 68.44 105 VAL A C 1
ATOM 785 O O . VAL A 1 105 ? 15.625 4.333 -2.635 1.00 68.44 105 VAL A O 1
ATOM 788 N N . PRO A 1 106 ? 17.081 3.483 -4.106 1.00 70.88 106 PRO A N 1
ATOM 789 C CA . PRO A 1 106 ? 17.038 2.157 -3.500 1.00 70.88 106 PRO A CA 1
ATOM 790 C C . PRO A 1 106 ? 17.366 2.166 -2.003 1.00 70.88 106 PRO A C 1
ATOM 792 O O . PRO A 1 106 ? 18.379 2.727 -1.585 1.00 70.88 106 PRO A O 1
ATOM 795 N N . HIS A 1 107 ? 16.511 1.531 -1.202 1.00 75.88 107 HIS A N 1
ATOM 796 C CA . HIS A 1 107 ? 16.653 1.424 0.253 1.00 75.88 107 HIS A CA 1
ATOM 797 C C . HIS A 1 107 ? 16.019 0.121 0.772 1.00 75.88 107 HIS A C 1
ATOM 799 O O . HIS A 1 107 ? 15.325 -0.583 0.044 1.00 75.88 107 HIS A O 1
ATOM 805 N N . SER A 1 108 ? 16.217 -0.210 2.051 1.00 78.50 108 SER A N 1
ATOM 806 C CA . SER A 1 108 ? 15.735 -1.461 2.678 1.00 78.50 108 SER A CA 1
ATOM 807 C C . SER A 1 108 ? 14.221 -1.526 2.932 1.00 78.50 108 SER A C 1
ATOM 809 O O . SER A 1 108 ? 13.732 -2.430 3.608 1.00 78.50 108 SER A O 1
ATOM 811 N N . GLY A 1 109 ? 13.467 -0.544 2.451 1.00 78.44 109 GLY A N 1
ATOM 812 C CA . GLY A 1 109 ? 12.071 -0.351 2.822 1.00 78.44 109 GLY A CA 1
ATOM 813 C C . GLY A 1 109 ? 11.859 0.205 4.220 1.00 78.44 109 GLY A C 1
ATOM 814 O O . GLY A 1 109 ? 12.775 0.304 5.035 1.00 78.44 109 GLY A O 1
ATOM 815 N N . GLU A 1 110 ? 10.618 0.600 4.468 1.00 83.44 110 GLU A N 1
ATOM 816 C CA . GLU A 1 110 ? 10.139 0.938 5.801 1.00 83.44 110 GLU A CA 1
ATOM 817 C C . GLU A 1 110 ? 10.015 -0.333 6.650 1.00 83.44 110 GLU A C 1
ATOM 819 O O . GLU A 1 110 ? 9.581 -1.379 6.157 1.00 83.44 110 GLU A O 1
ATOM 824 N N . ASP A 1 111 ? 10.345 -0.240 7.939 1.00 86.06 111 ASP A N 1
ATOM 825 C CA . ASP A 1 111 ? 9.992 -1.292 8.896 1.00 86.06 111 ASP A CA 1
ATOM 826 C C . ASP A 1 111 ? 8.460 -1.432 8.969 1.00 86.06 111 ASP A C 1
ATOM 828 O O . ASP A 1 111 ? 7.744 -0.430 8.977 1.00 86.06 111 ASP A O 1
ATOM 832 N N . THR A 1 112 ? 7.949 -2.657 9.010 1.00 90.12 112 THR A N 1
ATOM 833 C CA . THR A 1 112 ? 6.509 -2.943 9.101 1.00 90.12 112 THR A CA 1
ATOM 834 C C . THR A 1 112 ? 6.133 -3.697 10.375 1.00 90.12 112 THR A C 1
ATOM 836 O O . THR A 1 112 ? 4.984 -4.117 10.523 1.00 90.12 112 THR A O 1
ATOM 839 N N . VAL A 1 113 ? 7.065 -3.840 11.326 1.00 88.88 113 VAL A N 1
ATOM 840 C CA . VAL A 1 113 ? 6.804 -4.461 12.628 1.00 88.88 113 VAL A CA 1
ATOM 841 C C . VAL A 1 113 ? 5.610 -3.790 13.316 1.00 88.88 113 VAL A C 1
ATOM 843 O O . VAL A 1 113 ? 5.513 -2.567 13.417 1.00 88.88 113 VAL A O 1
ATOM 846 N N . GLY A 1 114 ? 4.672 -4.617 13.782 1.00 89.00 114 GLY A N 1
ATOM 847 C CA . GLY A 1 114 ? 3.451 -4.165 14.452 1.00 89.00 114 GLY A CA 1
ATOM 848 C C . GLY A 1 114 ? 2.352 -3.637 13.521 1.00 89.00 114 GLY A C 1
ATOM 849 O O . GLY A 1 114 ? 1.324 -3.178 14.021 1.00 89.00 114 GLY A O 1
ATOM 850 N N . LEU A 1 115 ? 2.525 -3.698 12.195 1.00 95.75 115 LEU A N 1
ATOM 851 C CA . LEU A 1 115 ? 1.496 -3.325 11.220 1.00 95.75 115 LEU A CA 1
ATOM 852 C C . LEU A 1 115 ? 0.812 -4.567 10.631 1.00 95.75 115 LEU A C 1
ATOM 854 O O . LEU A 1 115 ? 1.469 -5.512 10.202 1.00 95.75 115 LEU A O 1
ATOM 858 N N . ASP A 1 116 ? -0.521 -4.539 10.555 1.00 97.31 116 ASP A N 1
ATOM 859 C CA . ASP A 1 116 ? -1.310 -5.534 9.816 1.00 97.31 116 ASP A CA 1
ATOM 860 C C . ASP A 1 116 ? -1.342 -5.128 8.333 1.00 97.31 116 ASP A C 1
ATOM 862 O O . ASP A 1 116 ? -2.206 -4.360 7.894 1.00 97.31 116 ASP A O 1
ATOM 866 N N . ILE A 1 117 ? -0.314 -5.547 7.590 1.00 98.19 117 ILE A N 1
ATOM 867 C CA . ILE A 1 117 ? -0.048 -5.116 6.215 1.00 98.19 117 ILE A CA 1
ATOM 868 C C . ILE A 1 117 ? -0.146 -6.273 5.220 1.00 98.19 117 ILE A C 1
ATOM 870 O O . ILE A 1 117 ? 0.351 -7.373 5.472 1.00 98.19 117 ILE A O 1
ATOM 874 N N . GLY A 1 118 ? -0.770 -5.995 4.077 1.00 98.44 118 GLY A N 1
ATOM 875 C CA . GLY A 1 118 ? -0.839 -6.869 2.915 1.00 98.44 118 GLY A CA 1
ATOM 876 C C . GLY A 1 118 ? -0.332 -6.160 1.667 1.00 98.44 118 GLY A C 1
ATOM 877 O O . GLY A 1 118 ? -0.629 -4.984 1.447 1.00 98.44 118 GLY A O 1
ATOM 878 N N . ALA A 1 119 ? 0.421 -6.877 0.837 1.00 98.50 119 ALA A N 1
ATOM 879 C CA . ALA A 1 119 ? 1.032 -6.329 -0.367 1.00 98.50 119 ALA A CA 1
ATOM 880 C C . ALA A 1 119 ? 0.608 -7.089 -1.632 1.00 98.50 119 ALA A C 1
ATOM 882 O O . ALA A 1 119 ? 0.726 -8.313 -1.723 1.00 98.50 119 ALA A O 1
ATOM 883 N N . ILE A 1 120 ? 0.134 -6.338 -2.626 1.00 98.69 120 ILE A N 1
ATOM 884 C CA . ILE A 1 120 ? -0.343 -6.836 -3.916 1.00 98.69 120 ILE A CA 1
ATOM 885 C C . ILE A 1 120 ? 0.599 -6.345 -5.018 1.00 98.69 120 ILE A C 1
ATOM 887 O O . ILE A 1 120 ? 0.701 -5.142 -5.265 1.00 98.69 120 ILE A O 1
ATOM 891 N N . ALA A 1 121 ? 1.244 -7.275 -5.718 1.00 97.75 121 ALA A N 1
ATOM 892 C CA . ALA A 1 121 ? 2.142 -6.995 -6.836 1.00 97.75 121 ALA A CA 1
ATOM 893 C C . ALA A 1 121 ? 1.475 -7.232 -8.203 1.00 97.75 121 ALA A C 1
ATOM 895 O O . ALA A 1 121 ? 0.594 -8.084 -8.347 1.00 97.75 121 ALA A O 1
ATOM 896 N N . GLY A 1 122 ? 1.903 -6.491 -9.225 1.00 96.31 122 GLY A N 1
ATOM 897 C CA . GLY A 1 122 ? 1.538 -6.748 -10.619 1.00 96.31 122 GLY A CA 1
ATOM 898 C C . GLY A 1 122 ? 2.662 -7.473 -11.365 1.00 96.31 122 GLY A C 1
ATOM 899 O O . GLY A 1 122 ? 3.833 -7.329 -11.019 1.00 96.31 122 GLY A O 1
ATOM 900 N N . THR A 1 123 ? 2.314 -8.258 -12.386 1.00 94.94 123 THR A N 1
ATOM 901 C CA . THR A 1 123 ? 3.286 -9.045 -13.174 1.00 94.94 123 THR A CA 1
ATOM 902 C C . THR A 1 123 ? 3.155 -8.891 -14.690 1.00 94.94 123 THR A C 1
ATOM 904 O O . THR A 1 123 ? 3.848 -9.581 -15.434 1.00 94.94 123 THR A O 1
ATOM 907 N N . ALA A 1 124 ? 2.276 -8.006 -15.177 1.00 90.88 124 ALA A N 1
ATOM 908 C CA . ALA A 1 124 ? 2.033 -7.829 -16.613 1.00 90.88 124 ALA A CA 1
ATOM 909 C C . ALA A 1 124 ? 2.736 -6.587 -17.183 1.00 90.88 124 ALA A C 1
ATOM 911 O O . ALA A 1 124 ? 2.098 -5.702 -17.759 1.00 90.88 124 ALA A O 1
ATOM 912 N N . ALA A 1 125 ? 4.056 -6.514 -17.018 1.00 82.19 125 ALA A N 1
ATOM 913 C CA 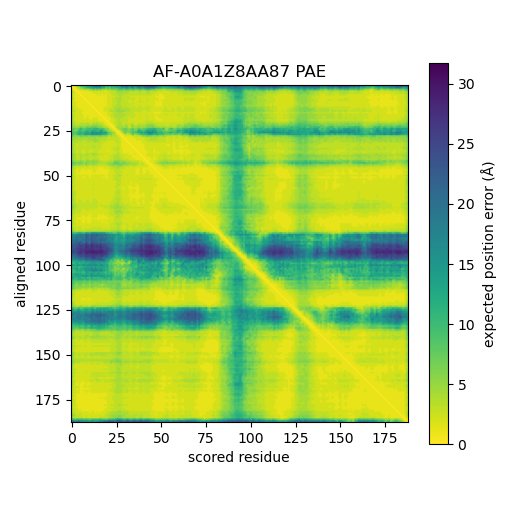. ALA A 1 125 ? 4.874 -5.553 -17.746 1.00 82.19 125 ALA A CA 1
ATOM 914 C C . ALA A 1 125 ? 4.732 -5.746 -19.262 1.00 82.19 125 ALA A C 1
ATOM 916 O O . ALA A 1 125 ? 4.787 -6.869 -19.766 1.00 82.19 125 ALA A O 1
ATOM 917 N N . ILE A 1 126 ? 4.608 -4.648 -20.012 1.00 73.44 126 ILE A N 1
ATOM 918 C CA . ILE A 1 126 ? 4.756 -4.719 -21.470 1.00 73.44 126 ILE A CA 1
ATOM 919 C C . ILE A 1 126 ? 6.241 -4.992 -21.759 1.00 73.44 126 ILE A C 1
ATOM 921 O O . ILE A 1 126 ? 7.077 -4.251 -21.237 1.00 73.44 126 ILE A O 1
ATOM 925 N N . PRO A 1 127 ? 6.599 -5.987 -22.597 1.00 66.88 127 PRO A N 1
ATOM 926 C CA . PRO A 1 127 ? 7.995 -6.378 -22.831 1.00 66.88 127 PRO A CA 1
ATOM 927 C C . PRO A 1 127 ? 8.936 -5.222 -23.209 1.00 66.88 127 PRO A C 1
ATOM 929 O O . PRO A 1 127 ? 10.098 -5.213 -22.813 1.00 66.88 127 PRO A O 1
ATOM 932 N N . ALA A 1 128 ? 8.422 -4.207 -23.912 1.00 62.25 128 ALA A N 1
ATOM 933 C CA . ALA A 1 128 ? 9.177 -3.014 -24.296 1.00 62.25 128 ALA A CA 1
ATOM 934 C C . ALA A 1 128 ? 9.686 -2.179 -23.101 1.00 62.25 128 ALA A C 1
ATOM 936 O O . ALA A 1 128 ? 10.688 -1.479 -23.237 1.00 62.25 128 ALA A O 1
ATOM 937 N N . TYR A 1 129 ? 9.045 -2.260 -21.927 1.00 63.31 129 TYR A N 1
ATOM 938 C CA . TYR A 1 129 ? 9.482 -1.519 -20.741 1.00 63.31 129 TYR A CA 1
ATOM 939 C C . TYR A 1 129 ? 10.715 -2.126 -20.075 1.00 63.31 129 TYR A C 1
ATOM 941 O O . TYR A 1 129 ? 11.513 -1.359 -19.553 1.00 63.31 129 TYR A O 1
ATOM 949 N N . GLY A 1 130 ? 10.934 -3.446 -20.133 1.00 59.66 130 GLY A N 1
ATOM 950 C CA . GLY A 1 130 ? 12.074 -4.086 -19.454 1.00 59.66 130 GLY A CA 1
ATOM 951 C C . GLY A 1 130 ? 13.438 -3.541 -19.903 1.00 59.66 130 GLY A C 1
ATOM 952 O O . GLY A 1 130 ? 14.329 -3.332 -19.082 1.00 59.66 130 GLY A O 1
ATOM 953 N N . LEU A 1 131 ? 13.573 -3.205 -21.192 1.00 58.66 131 LEU A N 1
ATOM 954 C CA . LEU A 1 131 ? 14.774 -2.568 -21.752 1.00 58.66 131 LEU A CA 1
ATOM 955 C C . LEU A 1 131 ? 14.991 -1.136 -21.229 1.00 58.66 131 LEU A C 1
ATOM 957 O O . LEU A 1 131 ? 16.131 -0.718 -21.032 1.00 58.66 131 LEU A O 1
ATOM 961 N N . ILE A 1 132 ? 13.907 -0.399 -20.980 1.00 60.00 132 ILE A N 1
ATOM 962 C CA . ILE A 1 132 ? 13.932 1.006 -20.551 1.00 60.00 132 ILE A CA 1
ATOM 963 C C . ILE A 1 132 ? 14.140 1.098 -19.033 1.00 60.00 132 ILE A C 1
ATOM 965 O O . ILE A 1 132 ? 14.975 1.867 -18.559 1.00 60.00 132 ILE A O 1
ATOM 969 N N . THR A 1 133 ? 13.404 0.296 -18.265 1.00 64.44 133 THR A N 1
ATOM 970 C CA . THR A 1 133 ? 13.338 0.391 -16.803 1.00 64.44 133 THR A CA 1
ATOM 971 C C . THR A 1 133 ? 14.486 -0.324 -16.107 1.00 64.44 133 THR A C 1
ATOM 973 O O . THR A 1 133 ? 14.850 0.069 -15.005 1.00 64.44 133 THR A O 1
ATOM 976 N N . GLY A 1 134 ? 15.083 -1.345 -16.734 1.00 67.31 134 GLY A N 1
ATOM 977 C CA . GLY A 1 134 ? 16.145 -2.137 -16.112 1.00 67.31 134 GLY A CA 1
ATOM 978 C C . GLY A 1 134 ? 15.692 -3.005 -14.948 1.00 67.31 134 GLY A C 1
ATOM 979 O O . GLY A 1 134 ? 16.537 -3.461 -14.188 1.00 67.31 134 GLY A O 1
ATOM 980 N N . ILE A 1 135 ? 14.382 -3.198 -14.789 1.00 73.81 135 ILE A N 1
ATOM 981 C CA . ILE A 1 135 ? 13.829 -4.036 -13.730 1.00 73.81 135 ILE A CA 1
ATOM 982 C C . ILE A 1 135 ? 14.089 -5.500 -14.081 1.00 73.81 135 ILE A C 1
ATOM 984 O O . ILE A 1 135 ? 13.648 -5.981 -15.127 1.00 73.81 135 ILE A O 1
ATOM 988 N N . GLU A 1 136 ? 14.769 -6.213 -13.189 1.00 74.62 136 GLU A N 1
ATOM 989 C CA . GLU A 1 136 ? 14.967 -7.654 -13.302 1.00 74.62 136 GLU A CA 1
ATOM 990 C C . GLU A 1 136 ? 13.775 -8.426 -12.710 1.00 74.62 136 GLU A C 1
ATOM 992 O O . GLU A 1 136 ? 13.170 -8.025 -11.714 1.00 74.62 136 GLU A O 1
ATOM 997 N N . GLY A 1 137 ? 13.431 -9.562 -13.324 1.00 84.25 137 GLY A N 1
ATOM 998 C CA . GLY A 1 137 ? 12.361 -10.443 -12.852 1.00 84.25 137 GLY A CA 1
ATOM 999 C C . GLY A 1 137 ? 10.933 -9.956 -13.140 1.00 84.25 137 GLY A C 1
ATOM 1000 O O . GLY A 1 137 ? 10.686 -9.083 -13.978 1.00 84.25 137 GLY A O 1
ATOM 1001 N N . LEU A 1 138 ? 9.960 -10.583 -12.465 1.00 90.75 138 LEU A N 1
ATOM 1002 C CA . LEU A 1 138 ? 8.539 -10.254 -12.616 1.00 90.75 138 LEU A CA 1
ATOM 1003 C C . LEU A 1 138 ? 8.265 -8.830 -12.124 1.00 90.75 138 LEU A C 1
ATOM 1005 O O . LEU A 1 138 ? 8.679 -8.449 -11.028 1.00 90.75 138 LEU A O 1
ATOM 1009 N N . ASN A 1 139 ? 7.542 -8.056 -12.929 1.00 89.88 139 ASN A N 1
ATOM 1010 C CA . ASN A 1 139 ? 7.214 -6.669 -12.628 1.00 89.88 139 ASN A CA 1
ATOM 1011 C C . ASN A 1 139 ? 5.936 -6.225 -13.347 1.00 89.88 139 ASN A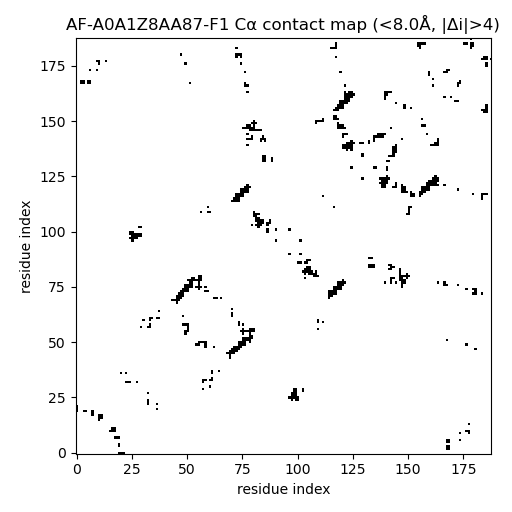 C 1
ATOM 1013 O O . ASN A 1 139 ? 5.443 -6.893 -14.258 1.00 89.88 139 ASN A O 1
ATOM 1017 N N . ASP A 1 140 ? 5.409 -5.077 -12.942 1.00 89.94 140 ASP A N 1
ATOM 1018 C CA . ASP A 1 140 ? 4.171 -4.502 -13.476 1.00 89.94 140 ASP A CA 1
ATOM 1019 C C . ASP A 1 140 ? 4.407 -3.418 -14.547 1.00 89.94 140 ASP A C 1
ATOM 1021 O O . ASP A 1 140 ? 3.482 -2.695 -14.932 1.00 89.94 140 ASP A O 1
ATOM 1025 N N . GLY A 1 141 ? 5.650 -3.300 -15.028 1.00 84.38 141 GLY A N 1
ATOM 1026 C CA . GLY A 1 141 ? 6.125 -2.254 -15.930 1.00 84.38 141 GLY A CA 1
ATOM 1027 C C . GLY A 1 141 ? 6.683 -1.023 -15.213 1.00 84.38 141 GLY A C 1
ATOM 1028 O O . GLY A 1 141 ? 7.266 -0.170 -15.882 1.00 84.38 141 GLY A O 1
ATOM 1029 N N . LYS A 1 142 ? 6.527 -0.914 -13.883 1.00 83.75 142 LYS A N 1
ATOM 1030 C CA . LYS A 1 142 ? 7.120 0.165 -13.078 1.00 83.75 142 LYS A CA 1
ATOM 1031 C C . LYS A 1 142 ? 7.836 -0.279 -11.809 1.00 83.75 142 LYS A C 1
ATOM 1033 O O . LYS A 1 142 ? 8.799 0.370 -11.418 1.00 83.75 142 LYS A O 1
ATOM 1038 N N . VAL A 1 143 ? 7.356 -1.338 -11.173 1.00 86.94 143 VAL A N 1
ATOM 1039 C CA . VAL A 1 143 ? 7.820 -1.814 -9.872 1.00 86.94 143 VAL A CA 1
ATOM 1040 C C . VAL A 1 143 ? 8.006 -3.325 -9.949 1.00 86.94 143 VAL A C 1
ATOM 1042 O O . VAL A 1 143 ? 7.145 -4.041 -10.475 1.00 86.94 143 VAL A O 1
ATOM 1045 N N . SER A 1 144 ? 9.141 -3.818 -9.450 1.00 90.56 144 SER A N 1
ATOM 1046 C CA . SER A 1 144 ? 9.381 -5.258 -9.322 1.00 90.56 144 SER A CA 1
ATOM 1047 C C . SER A 1 144 ? 8.412 -5.893 -8.324 1.00 90.56 144 SER A C 1
ATOM 1049 O O . SER A 1 144 ? 7.960 -5.251 -7.376 1.00 90.56 144 SER A O 1
ATOM 1051 N N . VAL A 1 145 ? 8.111 -7.184 -8.484 1.00 93.88 145 VAL A N 1
ATOM 1052 C CA . VAL A 1 145 ? 7.317 -7.928 -7.489 1.00 93.88 145 VAL A CA 1
ATOM 1053 C C . VAL A 1 145 ? 7.974 -7.880 -6.106 1.00 93.88 145 VAL A C 1
ATOM 1055 O O . VAL A 1 145 ? 7.279 -7.747 -5.102 1.00 93.88 145 VAL A O 1
ATOM 1058 N N . VAL A 1 146 ? 9.308 -7.925 -6.059 1.00 92.75 146 VAL A N 1
ATOM 1059 C CA . VAL A 1 146 ? 10.081 -7.866 -4.813 1.00 92.75 146 VAL A CA 1
ATOM 1060 C C . VAL A 1 146 ? 9.883 -6.523 -4.109 1.00 92.75 146 VAL A C 1
ATOM 1062 O O . VAL A 1 146 ? 9.529 -6.506 -2.931 1.00 92.75 146 VAL A O 1
ATOM 1065 N N . SER A 1 147 ? 10.026 -5.405 -4.828 1.00 91.75 147 SER A N 1
ATOM 1066 C CA . SER A 1 147 ? 9.776 -4.067 -4.272 1.00 91.75 147 SER A CA 1
ATOM 10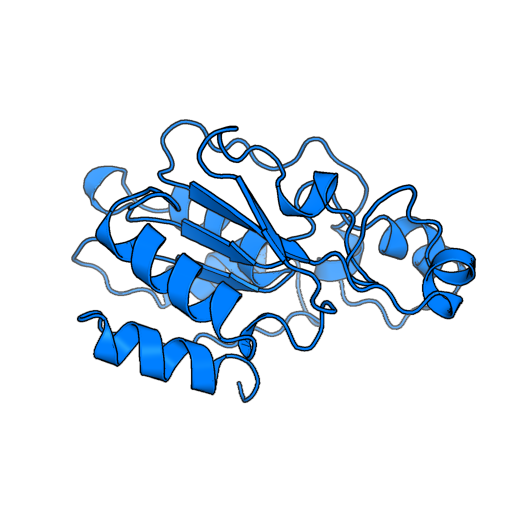67 C C . SER A 1 147 ? 8.298 -3.877 -3.900 1.00 91.75 147 SER A C 1
ATOM 1069 O O . SER A 1 147 ? 7.995 -3.370 -2.821 1.00 91.75 147 SER A O 1
ATOM 1071 N N . ALA A 1 148 ? 7.366 -4.381 -4.718 1.00 94.69 148 ALA A N 1
ATOM 1072 C CA . ALA A 1 148 ? 5.930 -4.328 -4.442 1.00 94.69 148 ALA A CA 1
ATOM 1073 C C . ALA A 1 148 ? 5.531 -5.059 -3.153 1.00 94.69 148 ALA A C 1
ATOM 1075 O O . ALA A 1 148 ? 4.690 -4.556 -2.408 1.00 94.69 148 ALA A O 1
ATOM 1076 N N . TRP A 1 149 ? 6.126 -6.222 -2.872 1.00 95.94 149 TRP A N 1
ATOM 1077 C CA . TRP A 1 149 ? 5.908 -6.948 -1.619 1.00 95.94 149 TRP A CA 1
ATOM 1078 C C . TRP A 1 149 ? 6.612 -6.310 -0.425 1.00 95.94 149 TRP A C 1
ATOM 1080 O O . TRP A 1 149 ? 6.076 -6.351 0.685 1.00 95.94 149 TRP A O 1
ATOM 1090 N N . GLY A 1 150 ? 7.776 -5.696 -0.649 1.00 93.81 150 GLY A N 1
ATOM 1091 C CA . GLY A 1 150 ? 8.534 -5.016 0.390 1.00 93.81 150 GLY A CA 1
ATOM 1092 C C . GLY A 1 150 ? 8.745 -5.900 1.621 1.00 93.81 150 GLY A C 1
ATOM 1093 O O . GLY A 1 150 ? 9.031 -7.095 1.524 1.00 93.81 150 GLY A O 1
ATOM 1094 N N . ASN A 1 151 ? 8.530 -5.305 2.792 1.00 94.75 151 ASN A N 1
ATOM 1095 C CA . ASN A 1 151 ? 8.662 -5.984 4.080 1.00 94.75 151 ASN A CA 1
ATOM 1096 C C . ASN A 1 151 ? 7.351 -6.607 4.594 1.00 94.75 151 ASN A C 1
ATOM 1098 O O . ASN A 1 151 ? 7.323 -7.062 5.734 1.00 94.75 151 ASN A O 1
ATOM 1102 N N . ALA A 1 152 ? 6.276 -6.667 3.794 1.00 96.44 152 ALA A N 1
ATOM 1103 C CA . ALA A 1 152 ? 5.038 -7.324 4.226 1.00 96.44 152 ALA A CA 1
ATOM 1104 C C . ALA A 1 152 ? 5.305 -8.798 4.600 1.00 96.44 152 ALA A C 1
ATOM 1106 O O . ALA A 1 152 ? 6.155 -9.418 3.960 1.00 96.44 152 ALA A O 1
ATOM 1107 N N . PRO A 1 153 ? 4.614 -9.401 5.584 1.00 95.31 153 PRO A N 1
ATOM 1108 C CA . PRO A 1 153 ? 4.802 -10.814 5.930 1.00 95.31 153 PRO A CA 1
ATOM 1109 C C . PRO A 1 153 ? 4.580 -11.745 4.732 1.00 95.31 153 PRO A C 1
ATOM 1111 O O . PRO A 1 153 ? 3.728 -11.466 3.895 1.00 95.31 153 PRO A O 1
ATOM 1114 N N . GLU A 1 154 ? 5.297 -12.871 4.650 1.00 93.94 154 GLU A N 1
ATOM 1115 C CA . GLU A 1 154 ? 5.234 -13.779 3.489 1.00 93.94 154 GLU A CA 1
ATOM 1116 C C . GLU A 1 154 ? 3.810 -14.272 3.177 1.00 93.94 154 GLU A C 1
ATOM 1118 O O . GLU A 1 154 ? 3.389 -14.242 2.024 1.00 93.94 154 GLU A O 1
ATOM 1123 N N . GLY A 1 155 ? 3.026 -14.615 4.208 1.00 95.38 155 GLY A N 1
ATOM 1124 C CA . GLY A 1 155 ? 1.616 -15.011 4.063 1.00 95.38 155 GLY A CA 1
ATOM 1125 C C . GLY A 1 155 ? 0.661 -13.881 3.649 1.00 95.38 155 GLY A C 1
ATOM 1126 O O . GLY A 1 155 ? -0.487 -14.141 3.294 1.00 95.38 155 GLY A O 1
ATOM 1127 N N . ASN A 1 156 ? 1.139 -12.635 3.651 1.00 97.00 156 ASN A N 1
ATOM 1128 C CA . ASN A 1 156 ? 0.393 -11.428 3.304 1.00 97.00 156 ASN A CA 1
ATOM 1129 C C . ASN A 1 156 ? 0.944 -10.787 2.018 1.00 97.00 156 ASN A C 1
ATOM 1131 O O . ASN A 1 156 ? 0.948 -9.563 1.858 1.00 97.00 156 ASN A O 1
ATOM 1135 N N . ARG A 1 157 ? 1.413 -11.620 1.086 1.00 97.94 157 ARG A N 1
ATOM 1136 C CA . ARG A 1 157 ? 1.893 -11.231 -0.243 1.00 97.94 157 ARG A CA 1
ATOM 1137 C C . ARG A 1 157 ? 1.089 -11.961 -1.310 1.00 97.94 157 ARG A C 1
ATOM 1139 O O . ARG A 1 157 ? 0.875 -13.165 -1.221 1.00 97.94 157 ARG A O 1
ATOM 1146 N N . ILE A 1 158 ? 0.658 -11.246 -2.343 1.00 98.44 158 ILE A N 1
ATOM 1147 C CA . ILE A 1 158 ? 0.001 -11.843 -3.514 1.00 98.44 158 ILE A CA 1
ATOM 1148 C C . ILE A 1 158 ? 0.403 -11.095 -4.785 1.00 98.44 158 ILE A C 1
ATOM 1150 O O . ILE A 1 158 ? 0.857 -9.951 -4.724 1.00 98.44 158 ILE A O 1
ATOM 1154 N N . SER A 1 159 ? 0.276 -11.735 -5.947 1.00 98.31 159 SER A N 1
ATOM 1155 C CA . SER A 1 159 ? 0.528 -11.090 -7.236 1.00 98.31 159 SER A CA 1
ATOM 1156 C C . SER A 1 159 ? -0.534 -11.442 -8.274 1.00 98.31 159 SER A C 1
ATOM 1158 O O . SER A 1 159 ? -1.133 -12.516 -8.221 1.00 98.31 159 SER A O 1
ATOM 1160 N N . PHE A 1 160 ? -0.768 -10.533 -9.222 1.00 98.19 160 PHE A N 1
ATOM 1161 C CA . PHE A 1 160 ? -1.700 -10.735 -10.331 1.00 98.19 160 PHE A CA 1
ATOM 1162 C C . PHE A 1 160 ? -1.085 -10.287 -11.6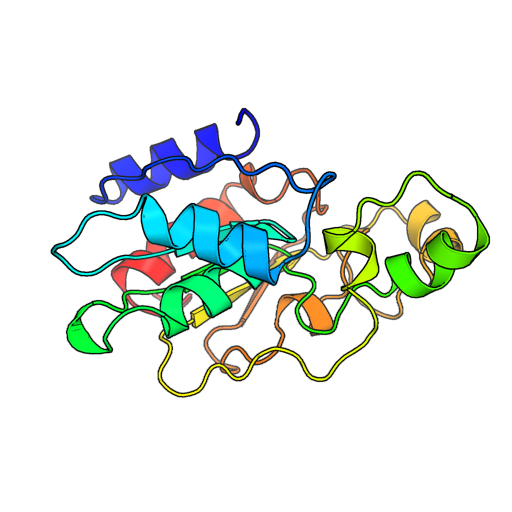66 1.00 98.19 160 PHE A C 1
ATOM 1164 O O . PHE A 1 160 ? -0.335 -9.308 -11.695 1.00 98.19 160 PHE A O 1
ATOM 1171 N N . PRO A 1 161 ? -1.437 -10.932 -12.797 1.00 96.75 161 PRO A N 1
ATOM 1172 C CA . PRO A 1 161 ? -1.020 -10.493 -14.125 1.00 96.75 161 PRO A CA 1
ATOM 1173 C C . PRO A 1 161 ? -1.815 -9.250 -14.532 1.00 96.75 161 PRO A C 1
ATOM 1175 O O . PRO A 1 161 ? -2.837 -9.330 -15.215 1.00 96.75 161 PRO A O 1
ATOM 1178 N N . VAL A 1 162 ? -1.359 -8.100 -14.040 1.00 95.69 162 VAL A N 1
ATOM 1179 C CA . VAL A 1 162 ? -1.908 -6.767 -14.285 1.00 95.69 162 VAL A CA 1
ATOM 1180 C C . VAL A 1 162 ? -0.770 -5.743 -14.340 1.00 95.69 162 VAL A C 1
ATOM 1182 O O . VAL A 1 162 ? 0.237 -5.885 -13.645 1.00 95.69 162 VAL A O 1
ATOM 1185 N N . ALA A 1 163 ? -0.912 -4.738 -15.204 1.00 92.38 163 ALA A N 1
ATOM 1186 C CA . ALA A 1 163 ? 0.056 -3.656 -15.355 1.00 92.38 163 ALA A CA 1
ATOM 1187 C C . ALA A 1 163 ? -0.171 -2.550 -14.312 1.00 92.38 163 ALA A C 1
ATOM 1189 O O . ALA A 1 163 ? -1.309 -2.288 -13.906 1.00 92.38 163 ALA A O 1
ATOM 1190 N N . HIS A 1 164 ? 0.897 -1.839 -13.945 1.00 91.94 164 HIS A N 1
ATOM 1191 C CA . HIS A 1 164 ? 0.926 -0.899 -12.820 1.00 91.94 164 HIS A CA 1
ATOM 1192 C C . HIS A 1 164 ? -0.226 0.117 -12.815 1.00 91.94 164 HIS A C 1
ATOM 1194 O O . HIS A 1 164 ? -0.901 0.324 -11.807 1.00 91.94 164 HIS A O 1
ATOM 1200 N N . SER A 1 165 ? -0.467 0.764 -13.960 1.00 90.38 165 SER A N 1
ATOM 1201 C CA . SER A 1 165 ? -1.401 1.892 -14.081 1.00 90.38 165 SER A CA 1
ATOM 1202 C C . SER A 1 165 ? -2.880 1.498 -13.992 1.00 90.38 165 SER A C 1
ATOM 1204 O O . SER A 1 165 ? -3.726 2.383 -13.894 1.00 90.38 165 SER A O 1
ATOM 1206 N N . ILE A 1 166 ? -3.203 0.201 -14.040 1.00 93.69 166 ILE A N 1
ATOM 1207 C CA . ILE A 1 166 ? -4.587 -0.302 -14.043 1.00 93.69 166 ILE A CA 1
ATOM 1208 C C . ILE A 1 166 ? -4.890 -1.268 -12.890 1.00 93.69 166 ILE A C 1
ATOM 1210 O O . ILE A 1 166 ? -6.015 -1.752 -12.791 1.00 93.69 166 ILE A O 1
ATOM 1214 N N . MET A 1 167 ? -3.935 -1.520 -11.985 1.00 96.38 167 MET A N 1
ATOM 1215 C CA . MET A 1 167 ? -4.110 -2.459 -10.865 1.00 96.38 167 MET A CA 1
ATOM 1216 C C . MET A 1 167 ? -5.348 -2.154 -10.016 1.00 96.38 167 MET A C 1
ATOM 1218 O O . MET A 1 167 ? -6.124 -3.048 -9.706 1.00 96.38 167 MET A O 1
ATOM 1222 N N . MET A 1 168 ? -5.586 -0.880 -9.707 1.00 96.12 168 MET A N 1
ATOM 1223 C CA . MET A 1 168 ? -6.734 -0.413 -8.918 1.00 96.12 168 MET A CA 1
ATOM 1224 C C . MET A 1 168 ? -8.104 -0.636 -9.590 1.00 96.12 168 MET A C 1
ATOM 1226 O O . MET A 1 168 ? -9.144 -0.421 -8.968 1.00 96.12 168 MET A O 1
ATOM 1230 N N . GLN A 1 169 ? -8.119 -1.025 -10.867 1.00 95.94 169 GLN A N 1
ATOM 1231 C CA . GLN A 1 169 ? -9.328 -1.325 -11.634 1.00 95.94 169 GLN A CA 1
ATOM 1232 C C . GLN A 1 169 ? -9.539 -2.830 -11.838 1.00 95.94 169 GLN A C 1
ATOM 1234 O O . GLN A 1 169 ? -10.636 -3.233 -12.236 1.00 95.94 169 GLN A O 1
ATOM 1239 N N . ASP A 1 170 ? -8.516 -3.647 -11.575 1.00 97.62 170 ASP A N 1
ATOM 1240 C CA . ASP A 1 170 ? -8.569 -5.097 -11.728 1.00 97.62 170 ASP A CA 1
ATOM 1241 C C . ASP A 1 170 ? -9.434 -5.717 -10.631 1.00 97.62 170 ASP A C 1
ATOM 1243 O O . ASP A 1 170 ? -9.276 -5.437 -9.441 1.00 97.62 170 ASP A O 1
ATOM 1247 N N . ARG A 1 171 ? -10.373 -6.575 -11.038 1.00 97.44 171 ARG A N 1
ATOM 1248 C CA . ARG A 1 171 ? -11.335 -7.177 -10.116 1.00 97.44 171 ARG A CA 1
ATOM 1249 C C . ARG A 1 171 ? -10.655 -8.027 -9.041 1.00 97.44 171 ARG A C 1
ATOM 1251 O O . ARG A 1 171 ? -11.080 -7.977 -7.896 1.00 97.44 171 ARG A O 1
ATOM 1258 N N . ARG A 1 172 ? -9.581 -8.741 -9.382 1.00 98.19 172 ARG A N 1
ATOM 1259 C CA . ARG A 1 172 ? -8.857 -9.622 -8.454 1.00 98.19 172 ARG A CA 1
ATOM 1260 C C . ARG A 1 172 ? -8.115 -8.810 -7.398 1.00 98.19 172 ARG A C 1
ATOM 1262 O O . ARG A 1 172 ? -8.161 -9.150 -6.222 1.00 98.19 172 ARG A O 1
ATOM 1269 N N . VAL A 1 173 ? -7.495 -7.699 -7.807 1.00 98.56 173 VAL A N 1
ATOM 1270 C CA . VAL A 1 173 ? -6.844 -6.748 -6.888 1.00 98.56 173 VAL A CA 1
ATOM 1271 C C . VAL A 1 173 ? -7.867 -6.125 -5.941 1.00 98.56 173 VAL A C 1
ATOM 1273 O O . VAL A 1 173 ? -7.611 -6.022 -4.741 1.00 98.56 173 VAL A O 1
ATOM 1276 N N . ILE A 1 174 ? -9.031 -5.729 -6.465 1.00 98.50 174 ILE A N 1
ATOM 1277 C CA . ILE A 1 174 ? -10.122 -5.158 -5.667 1.00 98.50 174 ILE A CA 1
ATOM 1278 C C . ILE A 1 174 ? -10.618 -6.172 -4.633 1.00 98.50 174 ILE A C 1
ATOM 1280 O O . ILE A 1 174 ? -10.694 -5.845 -3.450 1.00 98.50 174 ILE A O 1
ATOM 1284 N N . ASP A 1 175 ? -10.920 -7.396 -5.064 1.00 98.31 175 ASP A N 1
ATOM 1285 C CA . ASP A 1 175 ? -11.449 -8.442 -4.188 1.00 98.31 175 ASP A CA 1
ATOM 1286 C C . ASP A 1 175 ? -10.428 -8.820 -3.102 1.00 98.31 175 ASP A C 1
ATOM 1288 O O . ASP A 1 175 ? -10.779 -8.860 -1.924 1.00 98.31 175 ASP A O 1
ATOM 1292 N N . ALA A 1 176 ? -9.148 -8.977 -3.464 1.00 98.56 176 ALA A N 1
ATOM 1293 C CA . ALA A 1 176 ? -8.066 -9.220 -2.508 1.00 98.56 176 ALA A CA 1
ATOM 1294 C C . ALA A 1 176 ? -7.896 -8.063 -1.508 1.00 98.56 176 ALA A C 1
ATOM 1296 O O . ALA A 1 176 ? -7.710 -8.301 -0.317 1.00 98.56 176 ALA A O 1
ATOM 1297 N N . THR A 1 177 ? -8.010 -6.811 -1.967 1.00 98.69 177 THR A N 1
ATOM 1298 C CA . THR A 1 177 ? -7.970 -5.628 -1.091 1.00 98.69 177 THR A CA 1
ATOM 1299 C C . THR A 1 177 ? -9.101 -5.666 -0.066 1.00 98.69 177 THR A C 1
ATOM 1301 O O . THR A 1 177 ? -8.853 -5.526 1.130 1.00 98.69 177 THR A O 1
ATOM 1304 N N . VAL A 1 178 ? -10.345 -5.870 -0.510 1.00 98.44 178 VAL A N 1
ATOM 1305 C CA . VAL A 1 178 ? -11.509 -5.903 0.390 1.00 98.44 178 VAL A CA 1
ATOM 1306 C C . VAL A 1 178 ? -11.415 -7.079 1.363 1.00 98.44 178 VAL A C 1
ATOM 1308 O O . VAL A 1 178 ? -11.708 -6.905 2.546 1.00 98.44 178 VAL A O 1
ATOM 1311 N N . GLN A 1 179 ? -10.975 -8.247 0.892 1.00 98.31 179 GLN A N 1
ATOM 1312 C CA . GLN A 1 179 ? -10.751 -9.424 1.729 1.00 98.31 179 GLN A CA 1
ATOM 1313 C C . GLN A 1 179 ? -9.730 -9.122 2.827 1.00 98.31 179 GLN A C 1
ATOM 1315 O O . GLN A 1 179 ? -10.047 -9.255 4.008 1.00 98.31 179 GLN A O 1
ATOM 1320 N N . PHE A 1 180 ? -8.554 -8.608 2.460 1.00 98.69 180 PHE A N 1
ATOM 1321 C CA . PHE A 1 180 ? -7.512 -8.280 3.427 1.00 98.69 180 PHE A CA 1
ATOM 1322 C C . PHE A 1 180 ? -7.988 -7.246 4.448 1.00 98.69 180 PHE A C 1
ATOM 1324 O O . PHE A 1 180 ? -7.782 -7.412 5.647 1.00 98.69 180 PHE A O 1
ATOM 1331 N N . LEU A 1 181 ? -8.705 -6.205 4.010 1.00 98.44 181 LEU A N 1
ATOM 1332 C CA . LEU A 1 181 ? -9.283 -5.220 4.923 1.00 98.44 181 LEU A CA 1
ATOM 1333 C C . LEU A 1 181 ? -10.241 -5.843 5.945 1.00 98.44 181 LEU A C 1
ATOM 1335 O O . LEU A 1 181 ? -10.300 -5.351 7.073 1.00 98.44 181 LEU A O 1
ATOM 1339 N N . LYS A 1 182 ? -10.966 -6.912 5.593 1.00 97.56 182 LYS A N 1
ATOM 1340 C CA . LYS A 1 182 ? -11.894 -7.619 6.490 1.00 97.56 182 LYS A CA 1
ATOM 1341 C C . LYS A 1 182 ? -11.185 -8.596 7.420 1.00 97.56 182 LYS A C 1
ATOM 1343 O O . LYS A 1 182 ? -11.466 -8.594 8.620 1.00 97.56 182 LYS A O 1
ATOM 1348 N N . THR A 1 183 ? -10.264 -9.395 6.893 1.00 97.00 183 THR A N 1
ATOM 1349 C CA . THR A 1 183 ? -9.746 -10.584 7.585 1.00 97.00 183 THR A CA 1
ATOM 1350 C C . THR A 1 183 ? -8.293 -10.454 8.034 1.00 97.00 183 THR A C 1
ATOM 1352 O O . THR A 1 183 ? -7.911 -11.108 8.998 1.00 97.00 183 THR A O 1
ATOM 1355 N N . GLY A 1 184 ? -7.499 -9.581 7.411 1.00 97.12 184 GLY A N 1
ATOM 1356 C CA . GLY A 1 184 ? -6.043 -9.524 7.601 1.00 97.12 184 GLY A CA 1
ATOM 1357 C C . GLY A 1 184 ? -5.286 -10.614 6.837 1.00 97.12 184 GLY A C 1
ATOM 1358 O O . GLY A 1 184 ? -4.118 -10.859 7.114 1.00 97.12 184 GLY A O 1
ATOM 1359 N N . SER A 1 185 ? -5.941 -11.295 5.890 1.00 96.56 185 SER A N 1
ATOM 1360 C CA . SER A 1 185 ? -5.319 -12.306 5.033 1.00 96.56 185 SER A CA 1
ATOM 1361 C C . SER A 1 185 ? -5.867 -12.230 3.611 1.00 96.56 185 SER A C 1
ATOM 1363 O O . SER A 1 185 ? -7.012 -11.836 3.401 1.00 96.56 185 SER A O 1
ATOM 1365 N N . PHE A 1 186 ? -5.062 -12.627 2.624 1.00 95.81 186 PHE A N 1
ATOM 1366 C CA . PHE A 1 186 ? -5.533 -12.830 1.249 1.00 95.81 186 PHE A CA 1
ATOM 1367 C C . PHE A 1 186 ? -6.196 -14.194 1.034 1.00 95.81 186 PHE A C 1
ATOM 1369 O O . PHE A 1 186 ? -6.841 -14.399 0.008 1.00 95.81 186 PHE A O 1
ATOM 1376 N N . SER A 1 187 ? -6.050 -15.111 1.992 1.00 86.75 187 SER A N 1
ATOM 1377 C CA . SER A 1 187 ? -6.735 -16.401 1.968 1.00 86.75 187 SER A CA 1
ATOM 1378 C C . SER A 1 187 ? -8.167 -16.256 2.489 1.00 86.75 187 SER A C 1
ATOM 1380 O O . SER A 1 187 ? -8.479 -15.340 3.261 1.00 86.75 187 SER A O 1
ATOM 1382 N N . VAL A 1 188 ? -9.041 -17.147 2.029 1.00 57.88 188 VAL A N 1
ATOM 1383 C CA . VAL A 1 188 ? -10.387 -17.364 2.579 1.00 57.88 188 VAL A CA 1
ATOM 1384 C C . VAL A 1 188 ? -10.359 -18.445 3.642 1.00 57.88 188 VAL A C 1
ATOM 1386 O O . VAL A 1 188 ? -9.585 -19.410 3.464 1.00 57.88 188 VAL A O 1
#

Sequence (188 aa):
MMSMRRLSKYVAEGGFNPVLIDYPSGETTIELLAEGIFSGLPKGGKLHFVGHSLGGVLSVRVAKMLPDARRGRIVQIGAPNFGSEIAQRVAIFDKLIGPALAELVPHSGEDTVGLDIGAIAGTAAIPAYGLITGIEGLNDGKVSVVSAWGNAPEGNRISFPVAHSIMMQDRRVIDATVQFLKTGSFSV

Foldseek 3Di:
DPQQPQLCVLLVVLVDDDDDDDFDLQADALLVRLVVVLVPDDPDAADEEEAAASSLLSRQVNLVPDDLRNHAEYEYELYQQQFWLQLVQCVVPDPRRGRHNVVSDGHLGDDQPSHLYAFEFEFAADPVLCVVSVDPDGHQSIHHLPSRRRPPDPQRYYYDHHHRSNLSVDPLSSVQVSVCSPPSGSDD

Secondary structure (DSSP, 8-state):
--TTHHHHHHHHHTT---------TTTS-HHHHHHHHHHTS-SSS-EEEEEETHHHHHHHHHHHHS-GGGEEEEEEES--BTB-HHHHHHTTT-TT--HHHHT--S------TT-EEEEEEE----HHHHHHH---SSBSSSSBHHHHHTTS-GGGEEEES--GGGGGG-HHHHHHHHHHHHHSSS--

Nearest PDB structures (foldseek):
  7okz-assembly2_BBB  TM=6.956E-01  e=1.153E-01  Paenarthrobacter nitroguajacolicus
  3hi4-assembly2_F  TM=6.480E-01  e=1.588E-01  Pseudomonas fluorescens
  1a88-assembly1_C  TM=5.630E-01  e=2.052E-01  Streptomyces lividans
  8oxn-assembly2_BBB  TM=5.795E-01  e=3.650E-01  Paenarthrobacter nitroguajacolicus
  5n4f-assembly1_A  TM=3.981E-01  e=1.693E-01  Galerina marginata

Radius of gyration: 15.66 Å; Cα contacts (8 Å, |Δi|>4): 381; chains: 1; bounding box: 40×37×44 Å

Mean predicted aligned error: 5.99 Å

pLDDT: mean 86.1, std 15.63, range [33.69, 98.75]